Protein AF-0000000075455047 (afdb_homodimer)

Sequence (312 aa):
MGPGPVILTLDSWVEQHLQEVLTAKSQTAFDDAFDAFVALDASITVNGQHMSRAEYKKTLWNDEAHETSGTVTFKGTVAVPKNSKAIVQTGEVGVFFEASIHRNPLLFNNNITASMNLVVEQVKSKHDEPSEFDGRQATNINQVFTDVASNVSDSHMGPGPVILTLDSWVEQHLQEVLTAKSQTAFDDAFDAFVALDASITVNGQHMSRAEYKKTLWNDEAHETSGTVTFKGTVAVPKNSKAIVQTGEVGVFFEASIHRNPLLFNNNITASMNLVVEQVKSKHDEPSEFDGRQATNINQVFTDVASNVSDSH

Secondary structure (DSSP, 8-state):
------PPPHHHHHHHHHHHHHT-SSHHHHHHHHHHHEEEEEEEEETTEEE-HHHHHHHH--TT-SEEEEEEEEEEEEEEES-TT-SS--EEEEEEEEEEEEEES-SEEEEEEEEEEEEEEE---SS---TT---EEEEEEEEEEEEEEEE-----/------PPPHHHHHHHHHHHHHT-SSHHHHHHHHHHHEEEEEEEEETTEEE-HHHHHHHH--TT-SEEEEEEEEEEEEEEES-TT-SS--EEEEEEEEEEEEEET-SEEEEEEEEEEEEEEE---SS---TT---EEEEEEEEEEEEEEEE-----

Radius of gyration: 21.41 Å; Cα contacts (8 Å, |Δi|>4): 687; chains: 2; bounding box: 67×62×55 Å

Organism: Phanerochaete carnosa (strain HHB-10118-sp) (NCBI:txid650164)

Structure (mmCIF, N/CA/C/O backbone):
data_AF-0000000075455047-model_v1
#
loop_
_entity.id
_entity.type
_entity.pdbx_description
1 polymer 'Uncharacterized protein'
#
loop_
_atom_site.group_PDB
_atom_site.id
_atom_site.type_symbol
_atom_site.label_atom_id
_atom_site.label_alt_id
_atom_site.label_comp_id
_atom_site.label_asym_id
_atom_site.label_en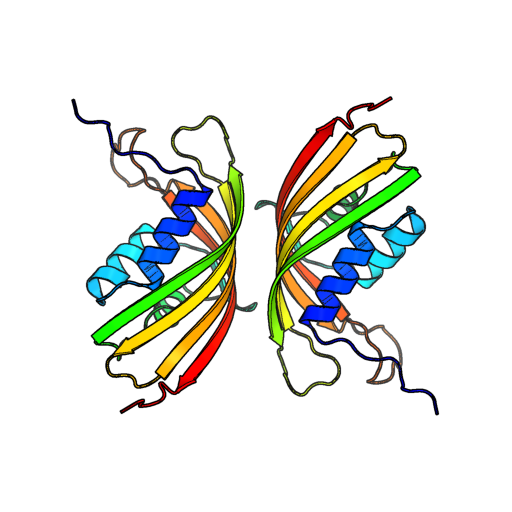tity_id
_atom_site.label_seq_id
_atom_site.pdbx_PDB_ins_code
_atom_site.Cartn_x
_atom_site.Cartn_y
_atom_site.Cartn_z
_atom_site.occupancy
_atom_site.B_iso_or_equiv
_atom_site.auth_seq_id
_atom_site.auth_comp_id
_atom_site.auth_asym_id
_atom_site.auth_atom_id
_atom_site.pdbx_PDB_model_num
ATOM 1 N N . MET A 1 1 ? 32.656 -11.234 -23.484 1 34.38 1 MET A N 1
ATOM 2 C CA . MET A 1 1 ? 32.062 -11.367 -22.156 1 34.38 1 MET A CA 1
ATOM 3 C C . MET A 1 1 ? 30.656 -10.789 -22.125 1 34.38 1 MET A C 1
ATOM 5 O O . MET A 1 1 ? 30.453 -9.641 -22.531 1 34.38 1 MET A O 1
ATOM 9 N N . GLY A 1 2 ? 29.562 -11.484 -22.203 1 41.31 2 GLY A N 1
ATOM 10 C CA . GLY A 1 2 ? 28.203 -11 -22.344 1 41.31 2 GLY A CA 1
ATOM 11 C C . GLY A 1 2 ? 27.75 -10.125 -21.203 1 41.31 2 GLY A C 1
ATOM 12 O O . GLY A 1 2 ? 28.375 -10.109 -20.141 1 41.31 2 GLY A O 1
ATOM 13 N N . PRO A 1 3 ? 27.078 -9.062 -21.484 1 45.94 3 PRO A N 1
ATOM 14 C CA . PRO A 1 3 ? 26.688 -8.172 -20.391 1 45.94 3 PRO A CA 1
ATOM 15 C C . PRO A 1 3 ? 26.188 -8.93 -19.156 1 45.94 3 PRO A C 1
ATOM 17 O O . PRO A 1 3 ? 25.609 -10.016 -19.297 1 45.94 3 PRO A O 1
ATOM 20 N N . GLY A 1 4 ? 26.953 -9.164 -18.172 1 50.41 4 GLY A N 1
ATOM 21 C CA . GLY A 1 4 ? 26.516 -9.805 -16.938 1 50.41 4 GLY A CA 1
ATOM 22 C C . GLY A 1 4 ? 25.031 -9.586 -16.641 1 50.41 4 GLY A C 1
ATOM 23 O O . GLY A 1 4 ? 24.375 -8.789 -17.328 1 50.41 4 GLY A O 1
ATOM 24 N N . PRO A 1 5 ? 24.484 -10.594 -15.93 1 60.03 5 PRO A N 1
ATOM 25 C CA . PRO A 1 5 ? 23.047 -10.484 -15.664 1 60.03 5 PRO A CA 1
ATOM 26 C C . PRO A 1 5 ? 22.625 -9.094 -15.203 1 60.03 5 PRO A C 1
ATOM 28 O O . PRO A 1 5 ? 23.391 -8.422 -14.5 1 60.03 5 PRO A O 1
ATOM 31 N N . VAL A 1 6 ? 21.766 -8.453 -15.898 1 76.81 6 VAL A N 1
ATOM 32 C CA . VAL A 1 6 ? 21.25 -7.137 -15.547 1 76.81 6 VAL A CA 1
ATOM 33 C C . VAL A 1 6 ? 20.531 -7.203 -14.203 1 76.81 6 VAL A C 1
ATOM 35 O O . VAL A 1 6 ? 19.609 -8 -14.023 1 76.81 6 VAL A O 1
ATOM 38 N N . ILE A 1 7 ? 21.141 -6.664 -13.195 1 88 7 ILE A N 1
ATOM 39 C CA . ILE A 1 7 ? 20.5 -6.574 -11.891 1 88 7 ILE A CA 1
ATOM 40 C C . ILE A 1 7 ? 19.438 -5.477 -11.906 1 88 7 ILE A C 1
ATOM 42 O O . ILE A 1 7 ? 19.75 -4.32 -12.195 1 88 7 ILE A O 1
ATOM 46 N N . LEU A 1 8 ? 18.25 -5.883 -11.672 1 93.5 8 LEU A N 1
ATOM 47 C CA . LEU A 1 8 ? 17.125 -4.957 -11.703 1 93.5 8 LEU A CA 1
ATOM 48 C C . LEU A 1 8 ? 17.172 -4.004 -10.516 1 93.5 8 LEU A C 1
ATOM 50 O O . LEU A 1 8 ? 17.656 -4.367 -9.438 1 93.5 8 LEU A O 1
ATOM 54 N N . THR A 1 9 ? 16.641 -2.771 -10.688 1 95.88 9 THR A N 1
ATOM 55 C CA . THR A 1 9 ? 16.391 -1.886 -9.555 1 95.88 9 THR A CA 1
ATOM 56 C C . THR A 1 9 ? 15.344 -2.486 -8.625 1 95.88 9 THR A C 1
ATOM 58 O O . THR A 1 9 ? 14.641 -3.424 -9 1 95.88 9 THR A O 1
ATOM 61 N N . LEU A 1 10 ? 15.305 -2.012 -7.473 1 97.69 10 LEU A N 1
ATOM 62 C CA . LEU A 1 10 ? 14.43 -2.568 -6.445 1 97.69 10 LEU A CA 1
ATOM 63 C C . LEU A 1 10 ? 12.977 -2.555 -6.902 1 97.69 10 LEU A C 1
ATOM 65 O O . LEU A 1 10 ? 12.266 -3.555 -6.762 1 97.69 10 LEU A O 1
ATOM 69 N N . ASP A 1 11 ? 12.477 -1.428 -7.414 1 98.06 11 ASP A N 1
ATOM 70 C CA . ASP A 1 11 ? 11.102 -1.323 -7.883 1 98.06 11 ASP A CA 1
ATOM 71 C C . ASP A 1 11 ? 10.836 -2.287 -9.039 1 98.06 11 ASP A C 1
ATOM 73 O O . ASP A 1 11 ? 9.844 -3.012 -9.039 1 98.06 11 ASP A O 1
ATOM 77 N N . SER A 1 12 ? 11.758 -2.363 -10.008 1 97.44 12 SER A N 1
ATOM 78 C CA . SER A 1 12 ? 11.602 -3.244 -11.164 1 97.44 12 SER A CA 1
ATOM 79 C C . SER A 1 12 ? 11.641 -4.711 -10.75 1 97.44 12 SER A C 1
ATOM 81 O O . SER A 1 12 ? 10.961 -5.547 -11.352 1 97.44 12 SER A O 1
ATOM 83 N N . TRP A 1 13 ? 12.484 -5.004 -9.781 1 97.56 13 TRP A N 1
ATOM 84 C CA . TRP A 1 13 ? 12.57 -6.367 -9.273 1 97.56 13 TRP A CA 1
ATOM 85 C C . TRP A 1 13 ? 11.227 -6.832 -8.727 1 97.56 13 TRP A C 1
ATOM 87 O O . TRP A 1 13 ? 10.766 -7.934 -9.039 1 97.56 13 TRP A O 1
ATOM 97 N N . VAL A 1 14 ? 10.594 -6.043 -7.922 1 98.56 14 VAL A N 1
ATOM 98 C CA . VAL A 1 14 ? 9.305 -6.395 -7.332 1 98.56 14 VAL A CA 1
ATOM 99 C C . VAL A 1 14 ? 8.258 -6.566 -8.43 1 98.56 14 VAL A C 1
ATOM 101 O O . VAL A 1 14 ? 7.508 -7.547 -8.438 1 98.56 14 VAL A O 1
ATOM 104 N N . GLU A 1 15 ? 8.195 -5.617 -9.383 1 98.62 15 GLU A N 1
ATOM 105 C CA . GLU A 1 15 ? 7.207 -5.695 -10.453 1 98.62 15 GLU A CA 1
ATOM 106 C C . GLU A 1 15 ? 7.379 -6.969 -11.273 1 98.62 15 GLU A C 1
ATOM 108 O O . GLU A 1 15 ? 6.398 -7.656 -11.578 1 98.62 15 GLU A O 1
ATOM 113 N N . GLN A 1 16 ? 8.617 -7.266 -11.578 1 97.56 16 GLN A N 1
ATOM 114 C CA . GLN A 1 16 ? 8.883 -8.445 -12.391 1 97.56 16 GLN A CA 1
ATOM 115 C C . GLN A 1 16 ? 8.477 -9.719 -11.664 1 97.56 16 GLN A C 1
ATOM 117 O O . GLN A 1 16 ? 7.812 -10.586 -12.234 1 97.56 16 GLN A O 1
ATOM 122 N N . HIS A 1 17 ? 8.875 -9.828 -10.445 1 97.69 17 HIS A N 1
ATOM 123 C CA . HIS A 1 17 ? 8.57 -11.047 -9.703 1 97.69 17 HIS A CA 1
ATOM 124 C C . HIS A 1 17 ? 7.074 -11.18 -9.453 1 97.69 17 HIS A C 1
ATOM 126 O O . HIS A 1 17 ? 6.523 -12.281 -9.531 1 97.69 17 HIS A O 1
ATOM 132 N N . LEU A 1 18 ? 6.387 -10.102 -9.117 1 97.75 18 LEU A N 1
ATOM 133 C CA . LEU A 1 18 ? 4.938 -10.141 -8.969 1 97.75 18 LEU A CA 1
ATOM 134 C C . LEU A 1 18 ? 4.27 -10.602 -10.266 1 97.75 18 LEU A C 1
ATOM 136 O O . LEU A 1 18 ? 3.363 -11.438 -10.234 1 97.75 18 LEU A O 1
ATOM 140 N N . GLN A 1 19 ? 4.734 -10.023 -11.367 1 97.19 19 GLN A N 1
ATOM 141 C CA . GLN A 1 19 ? 4.199 -10.422 -12.664 1 97.19 19 GLN A CA 1
ATOM 142 C C . GLN A 1 19 ? 4.395 -11.914 -12.906 1 97.19 19 GLN A C 1
ATOM 144 O O . GLN A 1 19 ? 3.475 -12.602 -13.352 1 97.19 19 GLN A O 1
ATOM 149 N N . GLU A 1 20 ? 5.594 -12.406 -12.625 1 96.69 20 GLU A N 1
ATOM 150 C CA . GLU A 1 20 ? 5.898 -13.82 -12.828 1 96.69 20 GLU A CA 1
ATOM 151 C C . GLU A 1 20 ? 5.008 -14.703 -11.961 1 96.69 20 GLU A C 1
ATOM 153 O O . GLU A 1 20 ? 4.508 -15.734 -12.43 1 96.69 20 GLU A O 1
ATOM 158 N N . VAL A 1 21 ? 4.773 -14.297 -10.727 1 96.69 21 VAL A N 1
ATOM 159 C CA . VAL A 1 21 ? 3.947 -15.07 -9.812 1 96.69 21 VAL A CA 1
ATOM 160 C C . VAL A 1 21 ? 2.5 -15.07 -10.297 1 96.69 21 VAL A C 1
ATOM 162 O O . VAL A 1 21 ? 1.873 -16.125 -10.398 1 96.69 21 VAL A O 1
ATOM 165 N N . LEU A 1 22 ? 1.938 -13.961 -10.672 1 94.81 22 LEU A N 1
ATOM 166 C CA . LEU A 1 22 ? 0.514 -13.797 -10.945 1 94.81 22 LEU A CA 1
ATOM 167 C C . LEU A 1 22 ? 0.155 -14.367 -12.312 1 94.81 22 LEU A C 1
ATOM 169 O O . LEU A 1 22 ? -0.981 -14.789 -12.531 1 94.81 22 LEU A O 1
ATOM 173 N N . THR A 1 23 ? 1.13 -14.414 -13.211 1 93.44 23 THR A N 1
ATOM 174 C CA . THR A 1 23 ? 0.791 -14.828 -14.57 1 93.44 23 THR A CA 1
ATOM 175 C C . THR A 1 23 ? 1.44 -16.172 -14.906 1 93.44 23 THR A C 1
ATOM 177 O O . THR A 1 23 ? 1.527 -16.547 -16.078 1 93.44 23 THR A O 1
ATOM 180 N N . ALA A 1 24 ? 1.984 -16.812 -13.891 1 94.06 24 ALA A N 1
ATOM 181 C CA . ALA A 1 24 ? 2.58 -18.125 -14.117 1 94.06 24 ALA A CA 1
ATOM 182 C C . ALA A 1 24 ? 1.604 -19.047 -14.836 1 94.06 24 ALA A C 1
ATOM 184 O O . ALA A 1 24 ? 0.434 -19.141 -14.461 1 94.06 24 ALA A O 1
ATOM 185 N N . LYS A 1 25 ? 2.088 -19.797 -15.766 1 91.94 25 LYS A N 1
ATOM 186 C CA . LYS A 1 25 ? 1.208 -20.547 -16.656 1 91.94 25 LYS A CA 1
ATOM 187 C C . LYS A 1 25 ? 0.988 -21.969 -16.141 1 91.94 25 LYS A C 1
ATOM 189 O O . LYS A 1 25 ? 0.078 -22.672 -16.594 1 91.94 25 LYS A O 1
ATOM 194 N N . SER A 1 26 ? 1.863 -22.484 -15.305 1 91.56 26 SER A N 1
ATOM 195 C CA . SER A 1 26 ? 1.76 -23.797 -14.703 1 91.56 26 SER A CA 1
ATOM 196 C C . SER A 1 26 ? 2.043 -23.75 -13.211 1 91.56 26 SER A C 1
ATOM 198 O O . SER A 1 26 ? 2.59 -22.766 -12.703 1 91.56 26 SER A O 1
ATOM 200 N N . GLN A 1 27 ? 1.72 -24.781 -12.531 1 90 27 GLN A N 1
ATOM 201 C CA . GLN A 1 27 ? 1.976 -24.844 -11.102 1 90 27 GLN A CA 1
ATOM 202 C C . GLN A 1 27 ? 3.473 -24.797 -10.805 1 90 27 GLN A C 1
ATOM 204 O O . GLN A 1 27 ? 3.902 -24.141 -9.852 1 90 27 GLN A O 1
ATOM 209 N N . THR A 1 28 ? 4.23 -25.609 -11.578 1 94.31 28 THR A N 1
ATOM 210 C CA . THR A 1 28 ? 5.676 -25.625 -11.383 1 94.31 28 THR A CA 1
ATOM 211 C C . THR A 1 28 ? 6.266 -24.234 -11.547 1 94.31 28 THR A C 1
ATOM 213 O O . THR A 1 28 ? 7.078 -23.797 -10.727 1 94.31 28 THR A O 1
ATOM 216 N N . ALA A 1 29 ? 5.805 -23.547 -12.602 1 95.5 29 ALA A N 1
ATOM 217 C CA . ALA A 1 29 ? 6.273 -22.172 -12.836 1 95.5 29 ALA A CA 1
ATOM 218 C C . ALA A 1 29 ? 5.875 -21.266 -11.68 1 95.5 29 ALA A C 1
ATOM 220 O O . ALA A 1 29 ? 6.66 -20.406 -11.266 1 95.5 29 ALA A O 1
ATOM 221 N N . PHE A 1 30 ? 4.695 -21.422 -11.188 1 95.5 30 PHE A N 1
ATOM 222 C CA . PHE A 1 30 ? 4.211 -20.656 -10.047 1 95.5 30 PHE A CA 1
ATOM 223 C C . PHE A 1 30 ? 5.07 -20.906 -8.82 1 95.5 30 PHE A C 1
ATOM 225 O O . PHE A 1 30 ? 5.512 -19.953 -8.156 1 95.5 30 PHE A O 1
ATOM 232 N N . ASP A 1 31 ? 5.312 -22.156 -8.547 1 96 31 ASP A N 1
ATOM 233 C CA . ASP A 1 31 ? 6.086 -22.516 -7.359 1 96 31 ASP A CA 1
ATOM 234 C C . ASP A 1 31 ? 7.492 -21.922 -7.418 1 96 31 ASP A C 1
ATOM 236 O O . ASP A 1 31 ? 7.984 -21.391 -6.422 1 96 31 ASP A O 1
ATOM 240 N N . ASP A 1 32 ? 8.102 -22.016 -8.531 1 96.62 32 ASP A N 1
ATOM 241 C CA . ASP A 1 32 ? 9.445 -21.469 -8.711 1 96.62 32 ASP A CA 1
ATOM 242 C C . ASP A 1 32 ? 9.445 -19.953 -8.516 1 96.62 32 ASP A C 1
ATOM 244 O O . ASP A 1 32 ? 10.305 -19.406 -7.816 1 96.62 32 ASP A O 1
ATOM 248 N N . ALA A 1 33 ? 8.477 -19.297 -9.172 1 97 33 ALA A N 1
ATOM 249 C CA . ALA A 1 33 ? 8.383 -17.844 -9.07 1 97 33 ALA A CA 1
ATOM 250 C C . ALA A 1 33 ? 8.094 -17.406 -7.633 1 97 33 ALA A C 1
ATOM 252 O O . ALA A 1 33 ? 8.688 -16.453 -7.137 1 97 33 ALA A O 1
ATOM 253 N N . PHE A 1 34 ? 7.191 -18.141 -6.977 1 97.69 34 PHE A N 1
ATOM 254 C CA . PHE A 1 34 ? 6.816 -17.844 -5.602 1 97.69 34 PHE A CA 1
ATOM 255 C C . PHE A 1 34 ? 8.008 -18 -4.664 1 97.69 34 PHE A C 1
ATOM 257 O O . PHE A 1 34 ? 8.273 -17.125 -3.83 1 97.69 34 PHE A O 1
ATOM 264 N N . ASP A 1 35 ? 8.797 -19.031 -4.871 1 97.12 35 ASP A N 1
ATOM 265 C CA . ASP A 1 35 ? 9.938 -19.312 -4.012 1 9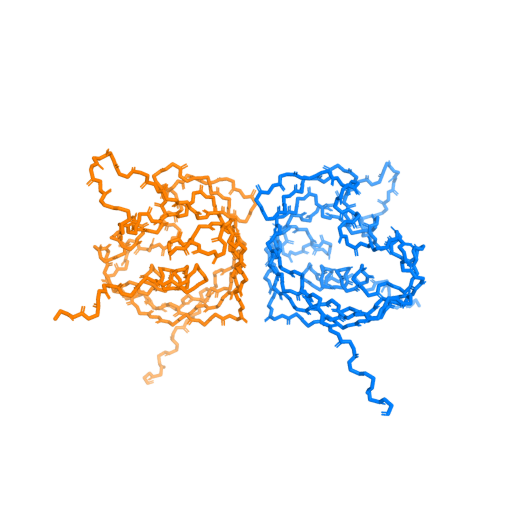7.12 35 ASP A CA 1
ATOM 266 C C . ASP A 1 35 ? 11.062 -18.297 -4.234 1 97.12 35 ASP A C 1
ATOM 268 O O . ASP A 1 35 ? 11.812 -17.984 -3.312 1 97.12 35 ASP A O 1
ATOM 272 N N . ALA A 1 36 ? 11.133 -17.781 -5.379 1 96.12 36 ALA A N 1
ATOM 273 C CA . ALA A 1 36 ? 12.133 -16.766 -5.695 1 96.12 36 ALA A CA 1
ATOM 274 C C . ALA A 1 36 ? 11.734 -15.414 -5.137 1 96.12 36 ALA A C 1
ATOM 276 O O . ALA A 1 36 ? 12.586 -14.547 -4.926 1 96.12 36 ALA A O 1
ATOM 277 N N . PHE A 1 37 ? 10.453 -15.203 -4.883 1 97.69 37 PHE A N 1
ATOM 278 C CA . PHE A 1 37 ? 9.938 -13.891 -4.52 1 97.69 37 PHE A CA 1
ATOM 279 C C . PHE A 1 37 ? 9.742 -13.781 -3.014 1 97.69 37 PHE A C 1
ATOM 281 O O . PHE A 1 37 ? 10.164 -12.797 -2.398 1 97.69 37 PHE A O 1
ATOM 288 N N . VAL A 1 38 ? 9.141 -14.797 -2.416 1 98.44 38 VAL A N 1
ATOM 289 C CA . VAL A 1 38 ? 8.711 -14.734 -1.021 1 98.44 38 VAL A CA 1
ATOM 290 C C . VAL A 1 38 ? 9.625 -15.609 -0.161 1 98.44 38 VAL A C 1
ATOM 292 O O . VAL A 1 38 ? 9.742 -16.812 -0.389 1 98.44 38 VAL A O 1
ATOM 295 N N . ALA A 1 39 ? 10.195 -15.008 0.84 1 97.69 39 ALA A N 1
ATOM 296 C CA . ALA A 1 39 ? 11.117 -15.703 1.73 1 97.69 39 ALA A CA 1
ATOM 297 C C . ALA A 1 39 ? 10.406 -16.797 2.512 1 97.69 39 ALA A C 1
ATOM 299 O O . ALA A 1 39 ? 9.211 -16.703 2.783 1 97.69 39 ALA A O 1
ATOM 300 N N . LEU A 1 40 ? 11.141 -17.812 3.004 1 95.69 40 LEU A N 1
ATOM 301 C CA . LEU A 1 40 ? 10.602 -18.969 3.715 1 95.69 40 LEU A CA 1
ATOM 302 C C . LEU A 1 40 ? 9.992 -18.547 5.051 1 95.69 40 LEU A C 1
ATOM 304 O O . LEU A 1 40 ? 8.977 -19.109 5.48 1 95.69 40 LEU A O 1
ATOM 308 N N . ASP A 1 41 ? 10.555 -17.531 5.668 1 95.12 41 ASP A N 1
ATOM 309 C CA . ASP A 1 41 ? 10.094 -17.094 6.984 1 95.12 41 ASP A CA 1
ATOM 310 C C . ASP A 1 41 ? 9.406 -15.727 6.902 1 95.12 41 ASP A C 1
ATOM 312 O O . ASP A 1 41 ? 9.438 -14.953 7.859 1 95.12 41 ASP A O 1
ATOM 316 N N . ALA A 1 42 ? 8.844 -15.445 5.742 1 97.81 42 ALA A N 1
ATOM 317 C CA . ALA A 1 42 ? 8.211 -14.148 5.527 1 97.81 42 ALA A CA 1
ATOM 318 C C . ALA A 1 42 ? 7.051 -13.938 6.496 1 97.81 42 ALA A C 1
ATOM 320 O O . ALA A 1 42 ? 6.285 -14.867 6.766 1 97.81 42 ALA A O 1
ATOM 321 N N . SER A 1 43 ? 6.945 -12.734 7.082 1 98.19 43 SER A N 1
ATOM 322 C CA . SER A 1 43 ? 5.75 -12.281 7.785 1 98.19 43 SER A CA 1
ATOM 323 C C . SER A 1 43 ? 4.73 -11.695 6.82 1 98.19 43 SER A C 1
ATOM 325 O O . SER A 1 43 ? 5.031 -10.742 6.094 1 98.19 43 SER A O 1
ATOM 327 N N . ILE A 1 44 ? 3.492 -12.25 6.809 1 98.44 44 ILE A N 1
ATOM 328 C CA . ILE A 1 44 ? 2.533 -11.883 5.773 1 98.44 44 ILE A CA 1
ATOM 329 C C . ILE A 1 44 ? 1.211 -11.469 6.414 1 98.44 44 ILE A C 1
ATOM 331 O O . ILE A 1 44 ? 0.682 -12.18 7.273 1 98.44 44 ILE A O 1
ATOM 335 N N . THR A 1 45 ? 0.755 -10.297 6.086 1 98.5 45 THR A N 1
ATOM 336 C CA . THR A 1 45 ? -0.571 -9.812 6.453 1 98.5 45 THR A CA 1
ATOM 337 C C . THR A 1 45 ? -1.404 -9.523 5.207 1 98.5 45 THR A C 1
ATOM 339 O O . THR A 1 45 ? -0.973 -8.789 4.32 1 98.5 45 THR A O 1
ATOM 342 N N . VAL A 1 46 ? -2.568 -10.141 5.148 1 98.31 46 VAL A N 1
ATOM 343 C CA . VAL A 1 46 ? -3.482 -9.93 4.027 1 98.31 46 VAL A CA 1
ATOM 344 C C . VAL A 1 46 ? -4.844 -9.477 4.551 1 98.31 46 VAL A C 1
ATOM 346 O O . VAL A 1 46 ? -5.457 -10.156 5.379 1 98.31 46 VAL A O 1
ATOM 349 N N . ASN A 1 47 ? -5.238 -8.312 4.043 1 98 47 ASN A N 1
ATOM 350 C CA . ASN A 1 47 ? -6.512 -7.754 4.477 1 98 47 ASN A CA 1
ATOM 351 C C . ASN A 1 47 ? -6.645 -7.773 5.996 1 98 47 ASN A C 1
ATOM 353 O O . ASN A 1 47 ? -7.668 -8.203 6.531 1 98 47 ASN A O 1
ATOM 357 N N . GLY A 1 48 ? -5.543 -7.402 6.609 1 96.38 48 GLY A N 1
ATOM 358 C CA . GLY A 1 48 ? -5.535 -7.176 8.047 1 96.38 48 GLY A CA 1
ATOM 359 C C . GLY A 1 48 ? -5.301 -8.438 8.852 1 96.38 48 GLY A C 1
ATOM 360 O O . GLY A 1 48 ? -5.215 -8.398 10.078 1 96.38 48 GLY A O 1
ATOM 361 N N . GLN A 1 49 ? -5.152 -9.523 8.172 1 96.44 49 GLN A N 1
ATOM 362 C CA . GLN A 1 49 ? -4.992 -10.797 8.875 1 96.44 49 GLN A CA 1
ATOM 363 C C . GLN A 1 49 ? -3.627 -11.414 8.586 1 96.44 49 GLN A C 1
ATOM 365 O O . GLN A 1 49 ? -3.18 -11.438 7.438 1 96.44 49 GLN A O 1
ATOM 370 N N . HIS A 1 50 ? -3.064 -11.867 9.703 1 97.44 50 HIS A N 1
ATOM 371 C CA . HIS A 1 50 ? -1.818 -12.602 9.516 1 97.44 50 HIS A CA 1
ATOM 372 C C . HIS A 1 50 ? -2.066 -13.945 8.844 1 97.44 50 HIS A C 1
ATOM 374 O O . HIS A 1 50 ? -3.051 -14.625 9.156 1 97.44 50 HIS A O 1
ATOM 380 N N . MET A 1 51 ? -1.177 -14.266 7.965 1 96.88 51 MET A N 1
ATOM 381 C CA . MET A 1 51 ? -1.254 -15.523 7.227 1 96.88 51 MET A CA 1
ATOM 382 C C . MET A 1 51 ? 0.115 -16.188 7.141 1 96.88 51 MET A C 1
ATOM 384 O O . MET A 1 51 ? 1.137 -15.508 7.043 1 96.88 51 MET A O 1
ATOM 388 N N . SER A 1 52 ? 0.085 -17.5 7.152 1 97.69 52 SER A N 1
ATOM 389 C CA . SER A 1 52 ? 1.333 -18.203 6.906 1 97.69 52 SER A CA 1
ATOM 390 C C . SER A 1 52 ? 1.735 -18.141 5.438 1 97.69 52 SER A C 1
ATOM 392 O O . SER A 1 52 ? 0.907 -17.828 4.578 1 97.69 52 SER A O 1
ATOM 394 N N . ARG A 1 53 ? 2.998 -18.422 5.215 1 98 53 ARG A N 1
ATOM 395 C CA . ARG A 1 53 ? 3.494 -18.453 3.842 1 98 53 ARG A CA 1
ATOM 396 C C . ARG A 1 53 ? 2.715 -19.469 3.006 1 98 53 ARG A C 1
ATOM 398 O O . ARG A 1 53 ? 2.389 -19.203 1.847 1 98 53 ARG A O 1
ATOM 405 N N . ALA A 1 54 ? 2.404 -20.641 3.584 1 96.5 54 ALA A N 1
ATOM 406 C CA . ALA A 1 54 ? 1.667 -21.688 2.883 1 96.5 54 ALA A CA 1
ATOM 407 C C . ALA A 1 54 ? 0.25 -21.234 2.549 1 96.5 54 ALA A C 1
ATOM 409 O O . ALA A 1 54 ? -0.236 -21.453 1.438 1 96.5 54 ALA A O 1
ATOM 410 N N . GLU A 1 55 ? -0.413 -20.656 3.459 1 96.31 55 GLU A N 1
ATOM 411 C CA . GLU A 1 55 ? -1.753 -20.125 3.221 1 96.31 55 GLU A CA 1
ATOM 412 C C . GLU A 1 55 ? -1.736 -19.047 2.141 1 96.31 55 GLU A C 1
ATOM 414 O O . GLU A 1 55 ? -2.615 -19.016 1.278 1 96.31 55 GLU A O 1
ATOM 419 N N . TYR A 1 56 ? -0.739 -18.156 2.217 1 97.56 56 TYR A N 1
ATOM 420 C CA . TYR A 1 56 ? -0.615 -17.094 1.232 1 97.56 56 TYR A CA 1
ATOM 421 C C . TYR A 1 56 ? -0.411 -17.656 -0.167 1 97.56 56 TYR A C 1
ATOM 423 O O . TYR A 1 56 ? -1.043 -17.203 -1.125 1 97.56 56 TYR A O 1
ATOM 431 N N . LYS A 1 57 ? 0.428 -18.594 -0.251 1 96 57 LYS A N 1
ATOM 432 C CA . LYS A 1 57 ? 0.665 -19.266 -1.527 1 96 57 LYS A CA 1
ATOM 433 C C . LYS A 1 57 ? -0.638 -19.797 -2.119 1 96 57 LYS A C 1
ATOM 435 O O . LYS A 1 57 ? -0.887 -19.656 -3.316 1 96 57 LYS A O 1
ATOM 440 N N . LYS A 1 58 ? -1.481 -20.297 -1.327 1 92.12 58 LYS A N 1
ATOM 441 C CA . LYS A 1 58 ? -2.75 -20.859 -1.772 1 92.12 58 LYS A CA 1
ATOM 442 C C . LYS A 1 58 ? -3.707 -19.766 -2.24 1 92.12 58 LYS A C 1
ATOM 444 O O . LYS A 1 58 ? -4.539 -20 -3.119 1 92.12 58 LYS A O 1
ATOM 449 N N . THR A 1 59 ? -3.545 -18.641 -1.65 1 90.94 59 THR A N 1
ATOM 450 C CA . THR A 1 59 ? -4.398 -17.516 -2.049 1 90.94 59 THR A CA 1
ATOM 451 C C . THR A 1 59 ? -4.043 -17.047 -3.455 1 90.94 59 THR A C 1
ATOM 453 O O . THR A 1 59 ? -4.895 -16.516 -4.168 1 90.94 59 THR A O 1
ATOM 456 N N . LEU A 1 60 ? -2.797 -17.266 -3.875 1 92.25 60 LEU A N 1
ATOM 457 C CA . LEU A 1 60 ? -2.309 -16.719 -5.137 1 92.25 60 LEU A CA 1
ATOM 458 C C . LEU A 1 60 ? -2.5 -17.719 -6.27 1 92.25 60 LEU A C 1
ATOM 460 O O . LEU A 1 60 ? -2.508 -17.344 -7.445 1 92.25 60 LEU A O 1
ATOM 464 N N . TRP A 1 61 ? -2.654 -18.953 -5.938 1 88.75 61 TRP A N 1
ATOM 465 C CA . TRP A 1 61 ? -2.791 -20 -6.941 1 88.75 61 TRP A CA 1
ATOM 466 C C . TRP A 1 61 ? -3.986 -20.891 -6.629 1 88.75 61 TRP A C 1
ATOM 468 O O . TRP A 1 61 ? -4.219 -21.25 -5.469 1 88.75 61 TRP A O 1
ATOM 478 N N . ASN A 1 62 ? -4.68 -21.188 -7.711 1 82.81 62 ASN A N 1
ATOM 479 C CA . ASN A 1 62 ? -5.773 -22.156 -7.617 1 82.81 62 ASN A CA 1
ATOM 480 C C . ASN A 1 62 ? -5.359 -23.516 -8.148 1 82.81 62 ASN A C 1
ATOM 482 O O . ASN A 1 62 ? -5.109 -23.672 -9.344 1 82.81 62 ASN A O 1
ATOM 486 N N . ASP A 1 63 ? -5.434 -24.5 -7.324 1 80.56 63 ASP A N 1
ATOM 487 C CA . ASP A 1 63 ? -4.957 -25.828 -7.645 1 80.56 63 ASP A CA 1
ATOM 488 C C . ASP A 1 63 ? -5.812 -26.469 -8.734 1 80.56 63 ASP A C 1
ATOM 490 O O . ASP A 1 63 ? -5.371 -27.406 -9.406 1 80.56 63 ASP A O 1
ATOM 494 N N . GLU A 1 64 ? -6.949 -25.969 -8.82 1 79.25 64 GLU A N 1
ATOM 495 C CA . GLU A 1 64 ? -7.844 -26.531 -9.82 1 79.25 64 GLU A CA 1
ATOM 496 C C . GLU A 1 64 ? -7.496 -26.031 -11.227 1 79.25 64 GLU A C 1
ATOM 498 O O . GLU A 1 64 ? -8.008 -26.547 -12.219 1 79.25 64 GLU A O 1
ATOM 503 N N . ALA A 1 65 ? -6.598 -25.078 -11.211 1 82.06 65 ALA A N 1
ATOM 504 C CA . ALA A 1 65 ? -6.234 -24.531 -12.516 1 82.06 65 ALA A CA 1
ATOM 505 C C . ALA A 1 65 ? -5.125 -25.344 -13.164 1 82.06 65 ALA A C 1
ATOM 507 O O . ALA A 1 65 ? -4.148 -25.719 -12.508 1 82.06 65 ALA A O 1
ATOM 508 N N . HIS A 1 66 ? -5.289 -25.578 -14.422 1 80.25 66 HIS A N 1
ATOM 509 C CA . HIS A 1 66 ? -4.258 -26.25 -15.203 1 80.25 66 HIS A CA 1
ATOM 510 C C . HIS A 1 66 ? -3.35 -25.25 -15.906 1 80.25 66 HIS A C 1
ATOM 512 O O . HIS A 1 66 ? -2.178 -25.531 -16.156 1 80.25 66 HIS A O 1
ATOM 518 N N . GLU A 1 67 ? -4.008 -24.219 -16.266 1 81.75 67 GLU A N 1
ATOM 519 C CA . GLU A 1 67 ? -3.303 -23.141 -16.953 1 81.75 67 GLU A CA 1
ATOM 520 C C . GLU A 1 67 ? -3.82 -21.766 -16.531 1 81.75 67 GLU A C 1
ATOM 522 O O . GLU A 1 67 ? -5.02 -21.594 -16.312 1 81.75 67 GLU A O 1
ATOM 527 N N . THR A 1 68 ? -2.873 -20.891 -16.484 1 86.12 68 THR A N 1
ATOM 528 C CA . THR A 1 68 ? -3.229 -19.531 -16.125 1 86.12 68 THR A CA 1
ATOM 529 C C . THR A 1 68 ? -2.709 -18.547 -17.156 1 86.12 68 THR A C 1
ATOM 531 O O . THR A 1 68 ? -1.649 -18.75 -17.75 1 86.12 68 THR A O 1
ATOM 534 N N . SER A 1 69 ? -3.518 -17.656 -17.484 1 86.62 69 SER A N 1
ATOM 535 C CA . SER A 1 69 ? -3.137 -16.5 -18.281 1 86.62 69 SER A CA 1
ATOM 536 C C . SER A 1 69 ? -3.668 -15.211 -17.672 1 86.62 69 SER A C 1
ATOM 538 O O . SER A 1 69 ? -4.645 -15.227 -16.922 1 86.62 69 SER A O 1
ATOM 540 N N . GLY A 1 70 ? -2.92 -14.18 -17.938 1 91.88 70 GLY A N 1
ATOM 541 C CA . GLY A 1 70 ? -3.41 -12.938 -17.359 1 91.88 70 GLY A CA 1
ATOM 542 C C . GLY A 1 70 ? -2.492 -11.758 -17.625 1 91.88 70 GLY A C 1
ATOM 543 O O . GLY A 1 70 ? -1.461 -11.898 -18.281 1 91.88 70 GLY A O 1
ATOM 544 N N . THR A 1 71 ? -2.992 -10.625 -17.266 1 95.12 71 THR A N 1
ATOM 545 C CA . THR A 1 71 ? -2.26 -9.367 -17.391 1 95.12 71 THR A CA 1
ATOM 546 C C . THR A 1 71 ? -2.197 -8.656 -16.031 1 95.12 71 THR A C 1
ATOM 548 O O . THR A 1 71 ? -3.121 -8.758 -15.227 1 95.12 71 THR A O 1
ATOM 551 N N . VAL A 1 72 ? -1.059 -8.062 -15.828 1 97.69 72 VAL A N 1
ATOM 552 C CA . VAL A 1 72 ? -0.873 -7.227 -14.648 1 97.69 72 VAL A CA 1
ATOM 553 C C . VAL A 1 72 ? -0.535 -5.801 -15.078 1 97.69 72 VAL A C 1
ATOM 555 O O . VAL A 1 72 ? 0.327 -5.59 -15.938 1 97.69 72 VAL A O 1
ATOM 558 N N . THR A 1 73 ? -1.257 -4.828 -14.586 1 98.5 73 THR A N 1
ATOM 559 C CA . THR A 1 73 ? -0.976 -3.412 -14.797 1 98.5 73 THR A CA 1
ATOM 560 C C . THR A 1 73 ? -0.556 -2.742 -13.492 1 98.5 73 THR A C 1
ATOM 562 O O . THR A 1 73 ? -1.344 -2.666 -12.547 1 98.5 73 THR A O 1
ATOM 565 N N . PHE A 1 74 ? 0.646 -2.281 -13.508 1 98.69 74 PHE A N 1
ATOM 566 C CA . PHE A 1 74 ? 1.135 -1.561 -12.336 1 98.69 74 PHE A CA 1
ATOM 567 C C . PHE A 1 74 ? 0.757 -0.086 -12.414 1 98.69 74 PHE A C 1
ATOM 569 O O . PHE A 1 74 ? 1.19 0.626 -13.32 1 98.69 74 PHE A O 1
ATOM 576 N N . LYS A 1 75 ? -0.044 0.39 -11.445 1 98.69 75 LYS A N 1
ATOM 577 C CA . LYS A 1 75 ? -0.542 1.762 -11.422 1 98.69 75 LYS A CA 1
ATOM 578 C C . LYS A 1 75 ? 0.469 2.701 -10.773 1 98.69 75 LYS A C 1
ATOM 580 O O . LYS A 1 75 ? 0.485 3.9 -11.055 1 98.69 75 LYS A O 1
ATOM 585 N N . GLY A 1 76 ? 1.241 2.156 -9.844 1 98.62 76 GLY A N 1
ATOM 586 C CA . GLY A 1 76 ? 2.311 2.895 -9.188 1 98.62 76 GLY A CA 1
ATOM 587 C C . GLY A 1 76 ? 3.207 2.016 -8.336 1 98.62 76 GLY A C 1
ATOM 588 O O . GLY A 1 76 ? 2.742 1.052 -7.723 1 98.62 76 GLY A O 1
ATOM 589 N N . THR A 1 77 ? 4.492 2.352 -8.375 1 98.88 77 THR A N 1
ATOM 590 C CA . THR A 1 77 ? 5.473 1.69 -7.527 1 98.88 77 THR A CA 1
ATOM 591 C C . THR A 1 77 ? 6.422 2.711 -6.902 1 98.88 77 THR A C 1
ATOM 593 O O . THR A 1 77 ? 6.871 3.641 -7.574 1 98.88 77 THR A O 1
ATOM 596 N N . VAL A 1 78 ? 6.594 2.578 -5.566 1 98.88 78 VAL A N 1
ATOM 597 C CA . VAL A 1 78 ? 7.559 3.418 -4.863 1 98.88 78 VAL A CA 1
ATOM 598 C C . VAL A 1 78 ? 8.555 2.543 -4.105 1 98.88 78 VAL A C 1
ATOM 600 O O . VAL A 1 78 ? 8.164 1.575 -3.447 1 98.88 78 VAL A O 1
ATOM 603 N N . ALA A 1 79 ? 9.836 2.818 -4.305 1 98.75 79 ALA A N 1
ATOM 604 C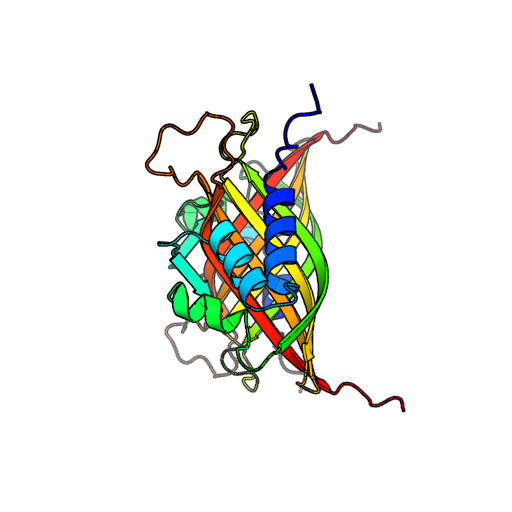 CA . ALA A 1 79 ? 10.891 2.057 -3.646 1 98.75 79 ALA A CA 1
ATOM 605 C C . ALA A 1 79 ? 11.75 2.957 -2.76 1 98.75 79 ALA A C 1
ATOM 607 O O . ALA A 1 79 ? 12.062 4.09 -3.135 1 98.75 79 ALA A O 1
ATOM 608 N N . VAL A 1 80 ? 12.039 2.471 -1.576 1 98.69 80 VAL A N 1
ATOM 609 C CA . VAL A 1 80 ? 12.938 3.127 -0.63 1 98.69 80 VAL A CA 1
ATOM 610 C C . VAL A 1 80 ? 14.117 2.207 -0.312 1 98.69 80 VAL A C 1
ATOM 612 O O . VAL A 1 80 ? 14.086 1.472 0.677 1 98.69 80 VAL A O 1
ATOM 615 N N . PRO A 1 81 ? 15.148 2.365 -1.146 1 98 81 PRO A N 1
ATOM 616 C CA . PRO A 1 81 ? 16.312 1.507 -0.897 1 98 81 PRO A CA 1
ATOM 617 C C . PRO A 1 81 ? 17.016 1.839 0.415 1 98 81 PRO A C 1
ATOM 619 O O . PRO A 1 81 ? 17.109 3.01 0.795 1 98 81 PRO A O 1
ATOM 622 N N . LYS A 1 82 ? 17.469 0.807 1.075 1 96.62 82 LYS A N 1
ATOM 623 C CA . LYS A 1 82 ? 18.297 1.004 2.26 1 96.62 82 LYS A CA 1
ATOM 624 C C . LYS A 1 82 ? 19.609 1.691 1.899 1 96.62 82 LYS A C 1
ATOM 626 O O . LYS A 1 82 ? 20.094 2.537 2.65 1 96.62 82 LYS A O 1
ATOM 631 N N . ASN A 1 83 ? 20.156 1.281 0.837 1 94.5 83 ASN A N 1
ATOM 632 C CA . ASN A 1 83 ? 21.359 1.865 0.25 1 94.5 83 ASN A CA 1
ATOM 633 C C . ASN A 1 83 ? 21.203 2.086 -1.251 1 94.5 83 ASN A C 1
ATOM 635 O O . ASN A 1 83 ? 21.281 1.136 -2.033 1 94.5 83 ASN A O 1
ATOM 639 N N . SER A 1 84 ? 21.047 3.309 -1.617 1 91.69 84 SER A N 1
ATOM 640 C CA . SER A 1 84 ? 20.75 3.65 -3.002 1 91.69 84 SER A CA 1
ATOM 641 C C . SER A 1 84 ? 21.938 3.373 -3.914 1 91.69 84 SER A C 1
ATOM 643 O O . SER A 1 84 ? 21.781 3.307 -5.137 1 91.69 84 SER A O 1
ATOM 645 N N . LYS A 1 85 ? 23.125 3.184 -3.43 1 91.5 85 LYS A N 1
ATOM 646 C CA . LYS A 1 85 ? 24.328 3.002 -4.23 1 91.5 85 LYS A CA 1
ATOM 647 C C . LYS A 1 85 ? 24.656 1.521 -4.402 1 91.5 85 LYS A C 1
ATOM 649 O O . LYS A 1 85 ? 25.547 1.164 -5.168 1 91.5 85 LYS A O 1
ATOM 654 N N . ALA A 1 86 ? 23.922 0.746 -3.676 1 90.25 86 ALA A N 1
ATOM 655 C CA . ALA A 1 86 ? 24.188 -0.689 -3.762 1 90.25 86 ALA A CA 1
ATOM 656 C C . ALA A 1 86 ? 23.781 -1.238 -5.129 1 90.25 86 ALA A C 1
ATOM 658 O O . ALA A 1 86 ? 22.781 -0.814 -5.699 1 90.25 86 ALA A O 1
ATOM 659 N N . ILE A 1 87 ? 24.547 -2.146 -5.602 1 86.88 87 ILE A N 1
ATOM 660 C CA . ILE A 1 87 ? 24.219 -2.805 -6.863 1 86.88 87 ILE A CA 1
ATOM 661 C C . ILE A 1 87 ? 22.922 -3.594 -6.715 1 86.88 87 ILE A C 1
ATOM 663 O O . ILE A 1 87 ? 22.016 -3.475 -7.543 1 86.88 87 ILE A O 1
ATOM 667 N N . VAL A 1 88 ? 22.938 -4.418 -5.652 1 92.31 88 VAL A N 1
ATOM 668 C CA . VAL A 1 88 ? 21.688 -5.086 -5.289 1 92.31 88 VAL A CA 1
ATOM 669 C C . VAL A 1 88 ? 20.984 -4.297 -4.195 1 92.31 88 VAL A C 1
ATOM 671 O O . VAL A 1 88 ? 21.406 -4.305 -3.035 1 92.31 88 VAL A O 1
ATOM 674 N N . GLN A 1 89 ? 19.906 -3.676 -4.629 1 94.62 89 GLN A N 1
ATOM 675 C CA . GLN A 1 89 ? 19.188 -2.82 -3.693 1 94.62 89 GLN A CA 1
ATOM 676 C C . GLN A 1 89 ? 18.125 -3.609 -2.93 1 94.62 89 GLN A C 1
ATOM 678 O O . GLN A 1 89 ? 17.375 -4.398 -3.521 1 94.62 89 GLN A O 1
ATOM 683 N N . THR A 1 90 ? 18.188 -3.453 -1.651 1 97.06 90 THR A N 1
ATOM 684 C CA . THR A 1 90 ? 17.141 -3.93 -0.754 1 97.06 90 THR A CA 1
ATOM 685 C C . THR A 1 90 ? 16.422 -2.758 -0.083 1 97.06 90 THR A C 1
ATOM 687 O O . THR A 1 90 ? 16.844 -1.605 -0.236 1 97.06 90 THR A O 1
ATOM 690 N N . GLY A 1 91 ? 15.312 -3.061 0.589 1 98.5 91 GLY A N 1
ATOM 691 C CA . GLY A 1 91 ? 14.555 -2.002 1.242 1 98.5 91 GLY A CA 1
ATOM 692 C C . GLY A 1 91 ? 13.055 -2.184 1.131 1 98.5 91 GLY A C 1
ATOM 693 O O . GLY A 1 91 ? 12.562 -3.312 1.069 1 98.5 91 GLY A O 1
ATOM 694 N N . GLU A 1 92 ? 12.367 -1.109 1.213 1 98.81 92 GLU A N 1
ATOM 695 C CA . GLU A 1 92 ? 10.906 -1.135 1.219 1 98.81 92 GLU A CA 1
ATOM 696 C C . GLU A 1 92 ? 10.344 -0.79 -0.157 1 98.81 92 GLU A C 1
ATOM 698 O O . GLU A 1 92 ? 10.891 0.063 -0.86 1 98.81 92 GLU A O 1
ATOM 703 N N . VAL A 1 93 ? 9.305 -1.424 -0.494 1 98.94 93 VAL A N 1
ATOM 704 C CA . VAL A 1 93 ? 8.625 -1.148 -1.758 1 98.94 93 VAL A CA 1
ATOM 705 C C . VAL A 1 93 ? 7.117 -1.109 -1.538 1 98.94 93 VAL A C 1
ATOM 707 O O . VAL A 1 93 ? 6.562 -1.956 -0.832 1 98.94 93 VAL A O 1
ATOM 710 N N . GLY A 1 94 ? 6.465 -0.096 -2.006 1 98.94 94 GLY A N 1
ATOM 711 C CA . GLY A 1 94 ? 5.02 -0.056 -2.174 1 98.94 94 GLY A CA 1
ATOM 712 C C . GLY A 1 94 ? 4.586 -0.141 -3.625 1 98.94 94 GLY A C 1
ATOM 713 O O . GLY A 1 94 ? 5.18 0.499 -4.496 1 98.94 94 GLY A O 1
ATOM 714 N N . VAL A 1 95 ? 3.574 -0.941 -3.877 1 98.94 95 VAL A N 1
ATOM 715 C CA . VAL A 1 95 ? 3.135 -1.108 -5.258 1 98.94 95 VAL A CA 1
ATOM 716 C C . VAL A 1 95 ? 1.615 -1.254 -5.305 1 98.94 95 VAL A C 1
ATOM 718 O O . VAL A 1 95 ? 1.021 -1.901 -4.438 1 98.94 95 VAL A O 1
ATOM 721 N N . PHE A 1 96 ? 0.983 -0.581 -6.195 1 98.94 96 PHE A N 1
ATOM 722 C CA . PHE A 1 96 ? -0.433 -0.735 -6.504 1 98.94 96 PHE A CA 1
ATOM 723 C C . PHE A 1 96 ? -0.623 -1.298 -7.906 1 98.94 96 PHE A C 1
ATOM 725 O O . PHE A 1 96 ? -0.024 -0.803 -8.867 1 98.94 96 PHE A O 1
ATOM 732 N N . PHE A 1 97 ? -1.452 -2.33 -8.031 1 98.81 97 PHE A N 1
ATOM 733 C CA . PHE A 1 97 ? -1.607 -2.938 -9.352 1 98.81 97 PHE A CA 1
ATOM 734 C C . PHE A 1 97 ? -3.01 -3.51 -9.516 1 98.81 97 PHE A C 1
ATOM 736 O O . PHE A 1 97 ? -3.74 -3.678 -8.539 1 98.81 97 PHE A O 1
ATOM 743 N N . GLU A 1 98 ? -3.346 -3.725 -10.711 1 98.44 98 GLU A N 1
ATOM 744 C CA . GLU A 1 98 ? -4.535 -4.445 -11.148 1 98.44 98 GLU A CA 1
ATOM 745 C C . GLU A 1 98 ? -4.172 -5.625 -12.047 1 98.44 98 GLU A C 1
ATOM 747 O O . GLU A 1 98 ? -3.256 -5.527 -12.867 1 98.44 98 GLU A O 1
ATOM 752 N N . ALA A 1 99 ? -4.848 -6.699 -11.836 1 96.69 99 ALA A N 1
ATOM 753 C CA . ALA A 1 99 ? -4.586 -7.883 -12.648 1 96.69 99 ALA A CA 1
ATOM 754 C C . ALA A 1 99 ? -5.887 -8.539 -13.102 1 96.69 99 ALA A C 1
ATOM 756 O O . ALA A 1 99 ? -6.879 -8.531 -12.375 1 96.69 99 ALA A O 1
ATOM 757 N N . SER A 1 100 ? -5.895 -8.984 -14.258 1 95.31 100 SER A N 1
ATOM 758 C CA . SER A 1 100 ? -6.934 -9.859 -14.797 1 95.31 100 SER A CA 1
ATOM 759 C C . SER A 1 100 ? -6.383 -11.25 -15.109 1 95.31 100 SER A C 1
ATOM 761 O O . SER A 1 100 ? -5.547 -11.406 -16 1 95.31 100 SER A O 1
ATOM 763 N N . ILE A 1 101 ? -6.855 -12.188 -14.352 1 92.75 101 ILE A N 1
ATOM 764 C CA . ILE A 1 101 ? -6.289 -13.531 -14.422 1 92.75 101 ILE A CA 1
ATOM 765 C C . ILE A 1 101 ? -7.355 -14.516 -14.898 1 92.75 101 ILE A C 1
ATOM 767 O O . ILE A 1 101 ? -8.461 -14.562 -14.352 1 92.75 101 ILE A O 1
ATOM 771 N N . HIS A 1 102 ? -7.008 -15.258 -15.891 1 90.75 102 HIS A N 1
ATOM 772 C CA . HIS A 1 102 ? -7.84 -16.344 -16.391 1 90.75 102 HIS A CA 1
ATOM 773 C C . HIS A 1 102 ? -7.242 -17.703 -16.047 1 90.75 102 HIS A C 1
ATOM 775 O O . HIS A 1 102 ? -6.043 -17.922 -16.219 1 90.75 102 HIS A O 1
ATOM 781 N N . ARG A 1 103 ? -8.109 -18.531 -15.492 1 84.81 103 ARG A N 1
ATOM 782 C CA . ARG A 1 103 ? -7.676 -19.859 -15.086 1 84.81 103 ARG A CA 1
ATOM 783 C C . ARG A 1 103 ? -8.477 -20.953 -15.797 1 84.81 103 ARG A C 1
ATOM 785 O O . ARG A 1 103 ? -9.688 -21.078 -15.586 1 84.81 103 ARG A O 1
ATOM 792 N N . ASN A 1 104 ? -7.805 -21.672 -16.641 1 84.19 104 ASN A N 1
ATOM 793 C CA . ASN A 1 104 ? -8.445 -22.797 -17.328 1 84.19 104 ASN A CA 1
ATOM 794 C C . ASN A 1 104 ? -8.484 -24.047 -16.453 1 84.19 104 ASN A C 1
ATOM 796 O O . ASN A 1 104 ? -7.504 -24.359 -15.789 1 84.19 104 ASN A O 1
ATOM 800 N N . PRO A 1 105 ? -9.461 -24.734 -16.484 1 83.69 105 PRO A N 1
ATOM 801 C CA . PRO A 1 105 ? -10.688 -24.656 -17.281 1 83.69 105 PRO A CA 1
ATOM 802 C C . PRO A 1 105 ? -11.789 -23.859 -16.609 1 83.69 105 PRO A C 1
ATOM 804 O O . PRO A 1 105 ? -12.945 -23.906 -17.031 1 83.69 105 PRO A O 1
ATOM 807 N N . LEU A 1 106 ? -11.305 -23.156 -15.602 1 78.38 106 LEU A N 1
ATOM 808 C CA . LEU A 1 106 ? -12.32 -22.359 -14.914 1 78.38 106 LEU A CA 1
ATOM 809 C C . LEU A 1 106 ? -12.898 -21.297 -15.844 1 78.38 106 LEU A C 1
ATOM 811 O O . LEU A 1 106 ? -12.18 -20.719 -16.656 1 78.38 106 LEU A O 1
ATOM 815 N N . LEU A 1 107 ? -14.203 -21.125 -15.875 1 79.75 107 LEU A N 1
ATOM 816 C CA . LEU A 1 107 ? -14.891 -20.266 -16.828 1 79.75 107 LEU A CA 1
ATOM 817 C C . LEU A 1 107 ? -15.133 -18.875 -16.219 1 79.75 107 LEU A C 1
ATOM 819 O O . LEU A 1 107 ? -16.219 -18.328 -16.344 1 79.75 107 LEU A O 1
ATOM 823 N N . PHE A 1 108 ? -14.203 -18.484 -15.461 1 81.19 108 PHE A N 1
ATOM 824 C CA . PHE A 1 108 ? -14.305 -17.109 -14.953 1 81.19 108 PHE A CA 1
ATOM 825 C C . PHE A 1 108 ? -12.938 -16.438 -14.922 1 81.19 108 PHE A C 1
ATOM 827 O O . PHE A 1 108 ? -11.906 -17.125 -14.922 1 81.19 108 PHE A O 1
ATOM 834 N N . ASN A 1 109 ? -12.969 -15.125 -15.055 1 88.31 109 ASN A N 1
ATOM 835 C CA . ASN A 1 109 ? -11.797 -14.273 -14.852 1 88.31 109 ASN A CA 1
ATOM 836 C C . ASN A 1 109 ? -11.773 -13.688 -13.445 1 88.31 109 ASN A C 1
ATOM 838 O O . ASN A 1 109 ? -12.812 -13.289 -12.914 1 88.31 109 ASN A O 1
ATOM 842 N N . ASN A 1 110 ? -10.586 -13.734 -12.945 1 90.69 110 ASN A N 1
ATOM 843 C CA . ASN A 1 110 ? -10.398 -13.031 -11.688 1 90.69 110 ASN A CA 1
ATOM 844 C C . ASN A 1 110 ? -9.797 -11.641 -11.906 1 90.69 110 ASN A C 1
ATOM 846 O O . ASN A 1 110 ? -8.758 -11.5 -12.547 1 90.69 110 ASN A O 1
ATOM 850 N N . ASN A 1 111 ? -10.492 -10.664 -11.414 1 95.12 111 ASN A N 1
ATOM 851 C CA . ASN A 1 111 ? -9.969 -9.305 -11.414 1 95.12 111 ASN A CA 1
ATOM 852 C C . ASN A 1 111 ? -9.461 -8.898 -10.031 1 95.12 111 ASN A C 1
ATOM 854 O O . ASN A 1 111 ? -10.242 -8.805 -9.078 1 95.12 111 ASN A O 1
ATOM 858 N N . ILE A 1 112 ? -8.195 -8.648 -10.008 1 96.62 112 ILE A N 1
ATOM 859 C CA . ILE A 1 112 ? -7.531 -8.344 -8.75 1 96.62 112 ILE A CA 1
ATOM 860 C C . ILE A 1 112 ? -7.152 -6.863 -8.711 1 96.62 112 ILE A C 1
ATOM 862 O O . ILE A 1 112 ? -6.625 -6.324 -9.688 1 96.62 112 ILE A O 1
ATOM 866 N N . THR A 1 113 ? -7.535 -6.152 -7.715 1 98.5 113 THR A N 1
ATOM 867 C CA . THR A 1 113 ? -7 -4.844 -7.348 1 98.5 113 THR A CA 1
ATOM 868 C C . THR A 1 113 ? -6.25 -4.922 -6.02 1 98.5 113 THR A C 1
ATOM 870 O O . THR A 1 113 ? -6.793 -5.398 -5.023 1 98.5 113 THR A O 1
ATOM 873 N N . ALA A 1 114 ? -4.965 -4.453 -6.059 1 98.75 114 ALA A N 1
ATOM 874 C CA . ALA A 1 114 ? -4.172 -4.734 -4.863 1 98.75 114 ALA A CA 1
ATOM 875 C C . ALA A 1 114 ? -3.213 -3.588 -4.559 1 98.75 114 ALA A C 1
ATOM 877 O O . ALA A 1 114 ? -2.693 -2.945 -5.477 1 98.75 114 ALA A O 1
ATOM 878 N N . SER A 1 115 ? -3.076 -3.293 -3.297 1 98.94 115 SER A N 1
ATOM 879 C CA . SER A 1 115 ? -1.991 -2.51 -2.715 1 98.94 115 SER A CA 1
ATOM 880 C C . SER A 1 115 ? -1.074 -3.381 -1.864 1 98.94 115 SER A C 1
ATOM 882 O O . SER A 1 115 ? -1.54 -4.105 -0.983 1 98.94 115 SER A O 1
ATOM 884 N N . MET A 1 116 ? 0.233 -3.295 -2.135 1 98.88 116 MET A N 1
ATOM 885 C CA . MET A 1 116 ? 1.177 -4.148 -1.422 1 98.88 116 MET A CA 1
ATOM 886 C C . MET A 1 116 ? 2.381 -3.35 -0.939 1 98.88 116 MET A C 1
ATOM 888 O O . MET A 1 116 ? 2.986 -2.604 -1.712 1 98.88 116 MET A O 1
ATOM 892 N N . ASN A 1 117 ? 2.648 -3.43 0.355 1 98.94 117 ASN A N 1
ATOM 893 C CA . ASN A 1 117 ? 3.885 -2.928 0.943 1 98.94 117 ASN A CA 1
ATOM 894 C C . ASN A 1 117 ? 4.805 -4.07 1.372 1 98.94 117 ASN A C 1
ATOM 896 O O . ASN A 1 117 ? 4.383 -4.969 2.102 1 98.94 117 ASN A O 1
ATOM 900 N N . LEU A 1 118 ? 6.055 -3.977 0.914 1 98.75 118 LEU A N 1
ATOM 901 C CA . LEU A 1 118 ? 6.984 -5.082 1.11 1 98.75 118 LEU A CA 1
ATOM 902 C C . LEU A 1 118 ? 8.281 -4.59 1.744 1 98.75 118 LEU A C 1
ATOM 904 O O . LEU A 1 118 ? 8.664 -3.43 1.569 1 98.75 118 LEU A O 1
ATOM 908 N N . VAL A 1 119 ? 8.867 -5.504 2.512 1 98.62 119 VAL A N 1
ATOM 909 C CA . VAL A 1 119 ? 10.289 -5.398 2.842 1 98.62 119 VAL A CA 1
ATOM 910 C C . VAL A 1 119 ? 11.078 -6.457 2.074 1 98.62 119 VAL A C 1
ATOM 912 O O . VAL A 1 119 ? 10.773 -7.648 2.16 1 98.62 119 VAL A O 1
ATOM 915 N N . VAL A 1 120 ? 12.023 -6.031 1.295 1 98.31 120 VAL A N 1
ATOM 916 C CA . VAL A 1 120 ? 12.867 -6.914 0.497 1 98.31 120 VAL A CA 1
ATOM 917 C C . VAL A 1 120 ? 14.266 -6.977 1.1 1 98.31 120 VAL A C 1
ATOM 919 O O . VAL A 1 120 ? 14.891 -5.938 1.333 1 98.31 120 VAL A O 1
ATOM 922 N N . GLU A 1 121 ? 14.75 -8.164 1.352 1 96.94 121 GLU A N 1
ATOM 923 C CA . GLU A 1 121 ? 16.078 -8.383 1.922 1 96.94 121 GLU A CA 1
ATOM 924 C C . GLU A 1 121 ? 16.859 -9.406 1.11 1 96.94 121 GLU A C 1
ATOM 926 O O . GLU A 1 121 ? 16.281 -10.148 0.308 1 96.94 121 GLU A O 1
ATOM 931 N N . GLN A 1 122 ? 18.141 -9.312 1.329 1 92.44 122 GLN A N 1
ATOM 932 C CA . GLN A 1 122 ? 19 -10.375 0.807 1 92.44 122 GLN A CA 1
ATOM 933 C C . GLN A 1 122 ? 19 -11.586 1.737 1 92.44 122 GLN A C 1
ATOM 935 O O . GLN A 1 122 ? 19.344 -11.469 2.914 1 92.44 122 GLN A O 1
ATOM 940 N N . VAL A 1 123 ? 18.484 -12.656 1.31 1 85.56 123 VAL A N 1
ATOM 941 C CA . VAL A 1 123 ? 18.438 -13.859 2.137 1 85.56 123 VAL A CA 1
ATOM 942 C C . VAL A 1 123 ? 19.625 -14.758 1.811 1 85.56 123 VAL A C 1
ATOM 944 O O . VAL A 1 123 ? 19.922 -15 0.639 1 85.56 123 VAL A O 1
ATOM 947 N N . LYS A 1 124 ? 20.641 -14.609 2.752 1 68.56 124 LYS A N 1
ATOM 948 C CA . LYS A 1 124 ? 21.906 -15.328 2.609 1 68.56 124 LYS A CA 1
ATOM 949 C C . LYS A 1 124 ? 21.672 -16.812 2.314 1 68.56 124 LYS A C 1
ATOM 951 O O . LYS A 1 124 ? 20.828 -17.453 2.947 1 68.56 124 LYS A O 1
ATOM 956 N N . SER A 1 125 ? 21.891 -17.141 1.094 1 58.03 125 SER A N 1
ATOM 957 C CA . SER A 1 125 ? 22 -18.594 0.932 1 58.03 125 SER A CA 1
ATOM 958 C C . SER A 1 125 ? 23.188 -19.141 1.7 1 58.03 125 SER A C 1
ATOM 960 O O . SER A 1 125 ? 24.156 -18.422 1.968 1 58.03 125 SER A O 1
ATOM 962 N N . LYS A 1 126 ? 22.922 -20.125 2.52 1 52.03 126 LYS A N 1
ATOM 963 C CA . LYS A 1 126 ? 23.984 -20.766 3.289 1 52.03 126 LYS A CA 1
ATOM 964 C C . LYS A 1 126 ? 25.344 -20.562 2.629 1 52.03 126 LYS A C 1
ATOM 966 O O . LYS A 1 126 ? 26.375 -20.609 3.299 1 52.03 126 LYS A O 1
ATOM 971 N N . HIS A 1 127 ? 25.469 -20.844 1.383 1 52.81 127 HIS A N 1
ATOM 972 C CA . HIS A 1 127 ? 26.812 -21.031 0.841 1 52.81 127 HIS A CA 1
ATOM 973 C C . HIS A 1 127 ? 27.391 -19.719 0.352 1 52.81 127 HIS A C 1
ATOM 975 O O . HIS A 1 127 ? 26.656 -18.75 0.112 1 52.81 127 HIS A O 1
ATOM 981 N N . ASP A 1 128 ? 28.719 -19.484 0.047 1 55.19 128 ASP A N 1
ATOM 982 C CA . ASP A 1 128 ? 29.75 -18.562 -0.445 1 55.19 128 ASP A CA 1
ATOM 983 C C . ASP A 1 128 ? 29.281 -17.844 -1.704 1 55.19 128 ASP A C 1
ATOM 985 O O . ASP A 1 128 ? 29.781 -18.094 -2.801 1 55.19 128 ASP A O 1
ATOM 989 N N . GLU A 1 129 ? 28.031 -17.312 -1.607 1 59.03 129 GLU A N 1
ATOM 990 C CA . GLU A 1 129 ? 27.688 -16.75 -2.904 1 59.03 129 GLU A CA 1
ATOM 991 C C . GLU A 1 129 ? 28.344 -15.398 -3.113 1 59.03 129 GLU A C 1
ATOM 993 O O . GLU A 1 129 ? 28.578 -14.656 -2.156 1 59.03 129 GLU A O 1
ATOM 998 N N . PRO A 1 130 ? 28.781 -15.312 -4.32 1 60.09 130 PRO A N 1
ATOM 999 C CA . PRO A 1 130 ? 29.422 -14.031 -4.66 1 60.09 130 PRO A CA 1
ATOM 1000 C C . PRO A 1 130 ? 28.5 -12.836 -4.418 1 60.09 130 PRO A C 1
ATOM 1002 O O . PRO A 1 130 ? 27.281 -13 -4.305 1 60.09 130 PRO A O 1
ATOM 1005 N N . SER A 1 131 ? 29.031 -11.727 -4.156 1 56.66 131 SER A N 1
ATOM 1006 C CA . SER A 1 131 ? 28.391 -10.445 -3.898 1 56.66 131 SER A CA 1
ATOM 1007 C C . SER A 1 131 ? 27.359 -10.117 -4.98 1 56.66 131 SER A C 1
ATOM 1009 O O . SER A 1 131 ? 26.469 -9.297 -4.77 1 56.66 131 SER A O 1
ATOM 1011 N N . GLU A 1 132 ? 27.531 -10.875 -6.121 1 63.28 132 GLU A N 1
ATOM 1012 C CA . GLU A 1 132 ? 26.688 -10.523 -7.254 1 63.28 132 GLU A CA 1
ATOM 1013 C C . GLU A 1 132 ? 25.453 -11.422 -7.309 1 63.28 132 GLU A C 1
ATOM 1015 O O . GLU A 1 132 ? 24.625 -11.281 -8.211 1 63.28 132 GLU A O 1
ATOM 1020 N N . PHE A 1 133 ? 25.391 -12.164 -6.312 1 76.31 133 PHE A N 1
ATOM 1021 C CA . PHE A 1 133 ? 24.234 -13.047 -6.293 1 76.31 133 PHE A CA 1
ATOM 1022 C C . PHE A 1 133 ? 22.984 -12.289 -5.852 1 76.31 133 PHE A C 1
ATOM 1024 O O . PHE A 1 133 ? 23.016 -11.555 -4.859 1 76.31 133 PHE A O 1
ATOM 1031 N N . ASP A 1 134 ? 21.906 -12.344 -6.727 1 87.75 134 ASP A N 1
ATOM 1032 C CA . ASP A 1 134 ? 20.641 -11.734 -6.367 1 87.75 134 ASP A CA 1
ATOM 1033 C C . ASP A 1 134 ? 19.797 -12.68 -5.512 1 87.75 134 ASP A C 1
ATOM 1035 O O . ASP A 1 134 ? 19.062 -13.523 -6.043 1 87.75 134 ASP A O 1
ATOM 1039 N N . GLY A 1 135 ? 19.984 -12.602 -4.234 1 91.81 135 GLY A N 1
ATOM 1040 C CA . GLY A 1 135 ? 19.25 -13.414 -3.277 1 91.81 135 GLY A CA 1
ATOM 1041 C C . GLY A 1 135 ? 18.094 -12.672 -2.635 1 91.81 135 GLY A C 1
ATOM 1042 O O . GLY A 1 135 ? 17.688 -12.984 -1.512 1 91.81 135 GLY A O 1
ATOM 1043 N N . ARG A 1 136 ? 17.594 -11.703 -3.383 1 96.25 136 ARG A N 1
ATOM 1044 C CA . ARG A 1 136 ? 16.516 -10.898 -2.82 1 96.25 136 ARG A CA 1
ATOM 1045 C C . ARG A 1 136 ? 15.234 -11.711 -2.678 1 96.25 136 ARG A C 1
ATOM 1047 O O . ARG A 1 136 ? 14.883 -12.492 -3.57 1 96.25 136 ARG A O 1
ATOM 1054 N N . GLN A 1 137 ? 14.594 -11.461 -1.534 1 97.94 137 GLN A N 1
ATOM 1055 C CA . GLN A 1 137 ? 13.258 -11.992 -1.296 1 97.94 137 GLN A CA 1
ATOM 1056 C C . GLN A 1 137 ? 12.445 -11.055 -0.404 1 97.94 137 GLN A C 1
ATOM 1058 O O . GLN A 1 137 ? 13.016 -10.289 0.377 1 97.94 137 GLN A O 1
ATOM 1063 N N . ALA A 1 138 ? 11.195 -11.102 -0.593 1 98.5 138 ALA A N 1
ATOM 1064 C CA . ALA A 1 138 ? 10.305 -10.367 0.308 1 98.5 138 ALA A CA 1
ATOM 1065 C C . ALA A 1 138 ? 10.219 -11.055 1.667 1 98.5 138 ALA A C 1
ATOM 1067 O O . ALA A 1 138 ? 9.812 -12.219 1.756 1 98.5 138 ALA A O 1
ATOM 1068 N N . THR A 1 139 ? 10.547 -10.289 2.701 1 98.19 139 THR A N 1
ATOM 1069 C CA . THR A 1 139 ? 10.547 -10.867 4.039 1 98.19 139 THR A CA 1
ATOM 1070 C C . THR A 1 139 ? 9.32 -10.406 4.824 1 98.19 139 THR A C 1
ATOM 1072 O O . THR A 1 139 ? 8.961 -11.008 5.84 1 98.19 139 THR A O 1
ATOM 1075 N N . ASN A 1 140 ? 8.719 -9.336 4.488 1 98.5 140 ASN A N 1
ATOM 1076 C CA . ASN A 1 140 ? 7.457 -8.828 5.02 1 98.5 140 ASN A CA 1
ATOM 1077 C C . ASN A 1 140 ? 6.512 -8.406 3.9 1 98.5 140 ASN A C 1
ATOM 1079 O O . ASN A 1 140 ? 6.926 -7.746 2.945 1 98.5 140 ASN A O 1
ATOM 1083 N N . ILE A 1 141 ? 5.332 -8.852 3.969 1 98.69 141 ILE A N 1
ATOM 1084 C CA . ILE A 1 141 ? 4.309 -8.5 2.986 1 98.69 141 ILE A CA 1
ATOM 1085 C C . ILE A 1 141 ? 3.045 -8.031 3.701 1 98.69 141 ILE A C 1
ATOM 1087 O O . ILE A 1 141 ? 2.506 -8.734 4.559 1 98.69 141 ILE A O 1
ATOM 1091 N N . ASN A 1 142 ? 2.639 -6.824 3.465 1 98.81 142 ASN A N 1
ATOM 1092 C CA . ASN A 1 142 ? 1.345 -6.27 3.857 1 98.81 142 ASN A CA 1
ATOM 1093 C C . ASN A 1 142 ? 0.486 -5.938 2.641 1 98.81 142 ASN A C 1
ATOM 1095 O O . ASN A 1 142 ? 0.794 -5.008 1.894 1 98.81 142 ASN A O 1
ATOM 1099 N N . GLN A 1 143 ? -0.537 -6.699 2.449 1 98.75 143 GLN A N 1
ATOM 1100 C CA . GLN A 1 143 ? -1.315 -6.566 1.223 1 98.75 143 GLN A CA 1
ATOM 1101 C C . GLN A 1 143 ? -2.791 -6.328 1.53 1 98.75 143 GLN A C 1
ATOM 1103 O O . GLN A 1 143 ? -3.348 -6.949 2.439 1 98.75 143 GLN A O 1
ATOM 1108 N N . VAL A 1 144 ? -3.367 -5.395 0.876 1 98.88 144 VAL A N 1
ATOM 1109 C CA . VAL A 1 144 ? -4.809 -5.191 0.799 1 98.88 144 VAL A CA 1
ATOM 1110 C C . VAL A 1 144 ? -5.289 -5.441 -0.629 1 98.88 144 VAL A C 1
ATOM 1112 O O . VAL A 1 144 ? -4.77 -4.855 -1.579 1 98.88 144 VAL A O 1
ATOM 1115 N N . PHE A 1 145 ? -6.215 -6.414 -0.807 1 98.31 145 PHE A N 1
ATOM 1116 C CA . PHE A 1 145 ? -6.629 -6.656 -2.184 1 98.31 145 PHE A CA 1
ATOM 1117 C C . PHE A 1 145 ? -8.055 -7.18 -2.236 1 98.31 145 PHE A C 1
ATOM 1119 O O . PHE A 1 145 ? -8.594 -7.648 -1.229 1 98.31 145 PHE A O 1
ATOM 1126 N N . THR A 1 146 ? -8.68 -6.965 -3.35 1 97.81 146 THR A N 1
ATOM 1127 C CA . THR A 1 146 ? -9.938 -7.609 -3.717 1 97.81 146 THR A CA 1
ATOM 1128 C C . THR A 1 146 ? -9.742 -8.531 -4.918 1 97.81 146 THR A C 1
ATOM 1130 O O . THR A 1 146 ? -8.852 -8.30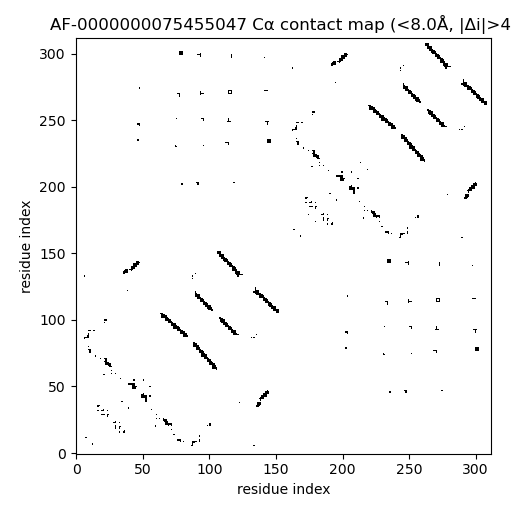5 -5.738 1 97.81 146 THR A O 1
ATOM 1133 N N . ASP A 1 147 ? -10.445 -9.523 -4.953 1 94.31 147 ASP A N 1
ATOM 1134 C CA . ASP A 1 147 ? -10.516 -10.492 -6.039 1 94.31 147 ASP A CA 1
ATOM 1135 C C . ASP A 1 147 ? -11.961 -10.766 -6.441 1 94.31 147 ASP A C 1
ATOM 1137 O O . ASP A 1 147 ? -12.695 -11.453 -5.723 1 94.31 147 ASP A O 1
ATOM 1141 N N . VAL A 1 148 ? -12.273 -10.258 -7.59 1 92.75 148 VAL A N 1
ATOM 1142 C CA . VAL A 1 148 ? -13.664 -10.367 -8.031 1 92.75 148 VAL A CA 1
ATOM 1143 C C . VAL A 1 148 ? -13.734 -11.25 -9.273 1 92.75 148 VAL A C 1
ATOM 1145 O O . VAL A 1 148 ? -13.07 -10.984 -10.281 1 92.75 148 VAL A O 1
ATOM 1148 N N . ALA A 1 149 ? -14.539 -12.25 -9.195 1 89.75 149 ALA A N 1
ATOM 1149 C CA . ALA A 1 149 ? -14.773 -13.117 -10.352 1 89.75 149 ALA A CA 1
ATOM 1150 C C . ALA A 1 149 ? -15.742 -12.461 -11.328 1 89.75 149 ALA A C 1
ATOM 1152 O O . ALA A 1 149 ? -16.703 -11.82 -10.922 1 89.75 149 ALA A O 1
ATOM 1153 N N . SER A 1 150 ? -15.328 -12.531 -12.562 1 87.75 150 SER A N 1
ATOM 1154 C CA . SER A 1 150 ? -16.25 -12.094 -13.609 1 87.75 150 SER A CA 1
ATOM 1155 C C . SER A 1 150 ? -16.391 -13.156 -14.688 1 87.75 150 SER A C 1
ATOM 1157 O O . SER A 1 150 ? -15.438 -13.859 -15.016 1 87.75 150 SER A O 1
ATOM 1159 N N . ASN A 1 151 ? -17.75 -13.414 -15.133 1 77.69 151 ASN A N 1
ATOM 1160 C CA . ASN A 1 151 ? -18.031 -14.43 -16.141 1 77.69 151 ASN A CA 1
ATOM 1161 C C . ASN A 1 151 ? -17.375 -14.07 -17.484 1 77.69 151 ASN A C 1
ATOM 1163 O O . ASN A 1 151 ? -17.297 -12.898 -17.844 1 77.69 151 ASN A O 1
ATOM 1167 N N . VAL A 1 152 ? -16.766 -15.094 -18.078 1 70.69 152 VAL A N 1
ATOM 1168 C CA . VAL A 1 152 ? -16.219 -14.906 -19.422 1 70.69 152 VAL A CA 1
ATOM 1169 C C . VAL A 1 152 ? -17.344 -14.953 -20.453 1 70.69 152 VAL A C 1
ATOM 1171 O O . VAL A 1 152 ? -18.219 -15.82 -20.375 1 70.69 152 VAL A O 1
ATOM 1174 N N . SER A 1 153 ? -17.906 -13.898 -20.828 1 57.66 153 SER A N 1
ATOM 1175 C CA . SER A 1 153 ? -18.953 -13.953 -21.844 1 57.66 153 SER A CA 1
ATOM 1176 C C . SER A 1 153 ? -18.531 -14.805 -23.031 1 57.66 153 SER A C 1
ATOM 1178 O O . SER A 1 153 ? -17.391 -14.703 -23.5 1 57.66 153 SER A O 1
ATOM 1180 N N . ASP A 1 154 ? -19.188 -15.953 -23.219 1 49.03 154 ASP A N 1
ATOM 1181 C CA . ASP A 1 154 ? -19.109 -16.766 -24.438 1 49.03 154 ASP A CA 1
ATOM 1182 C C . ASP A 1 154 ? -19.297 -15.898 -25.672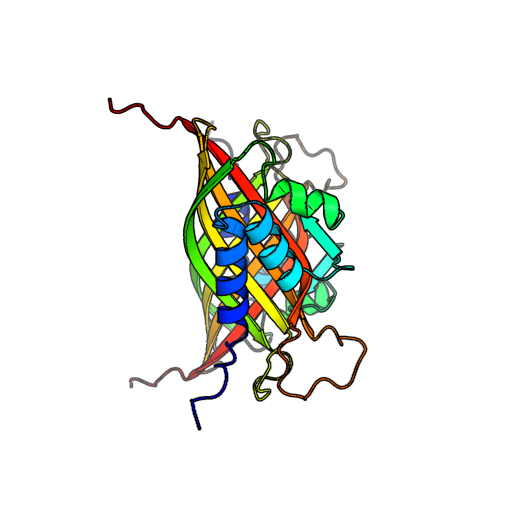 1 49.03 154 ASP A C 1
ATOM 1184 O O . ASP A 1 154 ? -20.359 -15.32 -25.891 1 49.03 154 ASP A O 1
ATOM 1188 N N . SER A 1 155 ? -18.562 -14.984 -25.922 1 41.53 155 SER A N 1
ATOM 1189 C CA . SER A 1 155 ? -18.875 -14.57 -27.281 1 41.53 155 SER A CA 1
ATOM 1190 C C . SER A 1 155 ? -18.703 -15.727 -28.266 1 41.53 155 SER A C 1
ATOM 1192 O O . SER A 1 155 ? -17.688 -15.82 -28.953 1 41.53 155 SER A O 1
ATOM 1194 N N . HIS A 1 156 ? -19.25 -16.875 -28.062 1 35.34 156 HIS A N 1
ATOM 1195 C CA . HIS A 1 156 ? -19.5 -17.547 -29.328 1 35.34 156 HIS A CA 1
ATOM 1196 C C . HIS A 1 156 ? -20.641 -16.859 -30.094 1 35.34 156 HIS A C 1
ATOM 1198 O O . HIS A 1 156 ? -21.594 -16.391 -29.484 1 35.34 156 HIS A O 1
ATOM 1204 N N . MET B 1 1 ? -36.344 18.172 5.777 1 33.78 1 MET B N 1
ATOM 1205 C CA . MET B 1 1 ? -35.281 17.406 6.438 1 33.78 1 MET B CA 1
ATOM 1206 C C . MET B 1 1 ? -34.062 17.266 5.531 1 33.78 1 MET B C 1
ATOM 1208 O O . MET B 1 1 ? -34.188 16.844 4.383 1 33.78 1 MET B O 1
ATOM 1212 N N . GLY B 1 2 ? -32.969 17.984 5.609 1 40.75 2 GLY B N 1
ATOM 1213 C CA . GLY B 1 2 ? -31.828 18.047 4.699 1 40.75 2 GLY B CA 1
ATOM 1214 C C . GLY B 1 2 ? -31.094 16.719 4.598 1 40.75 2 GLY B C 1
ATOM 1215 O O . GLY B 1 2 ? -31.281 15.836 5.43 1 40.75 2 GLY B O 1
ATOM 1216 N N . PRO B 1 3 ? -30.703 16.328 3.42 1 45.38 3 PRO B N 1
ATOM 1217 C CA . PRO B 1 3 ? -30.062 15.023 3.303 1 45.38 3 PRO B CA 1
ATOM 1218 C C . PRO B 1 3 ? -29.031 14.773 4.398 1 45.38 3 PRO B C 1
ATOM 1220 O O . PRO B 1 3 ? -28.406 15.711 4.891 1 45.38 3 PRO B O 1
ATOM 1223 N N . GLY B 1 4 ? -29.297 14.102 5.426 1 49.78 4 GLY B N 1
ATOM 1224 C CA . GLY B 1 4 ? -28.344 13.75 6.465 1 49.78 4 GLY B CA 1
ATOM 1225 C C . GLY B 1 4 ? -26.922 13.648 5.953 1 49.78 4 GLY B C 1
ATOM 1226 O O . GLY B 1 4 ? -26.688 13.695 4.742 1 49.78 4 GLY B O 1
ATOM 1227 N N . PRO B 1 5 ? -25.984 13.914 6.922 1 59.41 5 PRO B N 1
ATOM 1228 C CA . PRO B 1 5 ? -24.578 13.906 6.484 1 59.41 5 PRO B CA 1
ATOM 1229 C C . PRO B 1 5 ? -24.25 12.711 5.609 1 59.41 5 PRO B C 1
ATOM 1231 O O . PRO B 1 5 ? -24.781 11.617 5.816 1 59.41 5 PRO B O 1
ATOM 1234 N N . VAL B 1 6 ? -23.844 12.906 4.43 1 76.38 6 VAL B N 1
ATOM 1235 C CA . VAL B 1 6 ? -23.453 11.852 3.5 1 76.38 6 VAL B CA 1
ATOM 1236 C C . VAL B 1 6 ? -22.266 11.07 4.074 1 76.38 6 VAL B C 1
ATOM 1238 O O . VAL B 1 6 ? -21.234 11.648 4.414 1 76.38 6 VAL B O 1
ATOM 1241 N N . ILE B 1 7 ? -22.531 9.883 4.516 1 87.69 7 ILE B N 1
ATOM 1242 C CA . ILE B 1 7 ? -21.469 9 4.988 1 87.69 7 ILE B CA 1
ATOM 1243 C C . ILE B 1 7 ? -20.688 8.453 3.799 1 87.69 7 ILE B C 1
ATOM 1245 O O . ILE B 1 7 ? -21.266 7.82 2.906 1 87.69 7 ILE B O 1
ATOM 1249 N N . LEU B 1 8 ? -19.438 8.773 3.77 1 93.44 8 LEU B N 1
ATOM 1250 C CA . LEU B 1 8 ? -18.578 8.359 2.666 1 93.44 8 LEU B CA 1
ATOM 1251 C C . LEU B 1 8 ? -18.344 6.855 2.701 1 93.44 8 LEU B C 1
ATOM 1253 O O . LEU B 1 8 ? -18.328 6.25 3.773 1 93.44 8 LEU B O 1
ATOM 1257 N N . THR B 1 9 ? -18.141 6.246 1.523 1 95.88 9 THR B N 1
ATOM 1258 C CA . THR B 1 9 ? -17.641 4.879 1.461 1 95.88 9 THR B CA 1
ATOM 1259 C C . THR B 1 9 ? -16.234 4.789 2.055 1 95.88 9 THR B C 1
ATOM 1261 O O . THR B 1 9 ? -15.57 5.809 2.252 1 95.88 9 THR B O 1
ATOM 1264 N N . LEU B 1 10 ? -15.844 3.65 2.371 1 97.69 10 LEU B N 1
ATOM 1265 C CA . LEU B 1 10 ? -14.57 3.43 3.053 1 97.69 10 LEU B CA 1
ATOM 1266 C C . LEU B 1 10 ? -13.414 3.996 2.238 1 97.69 10 LEU B C 1
ATOM 1268 O O . LEU B 1 10 ? -12.547 4.691 2.779 1 97.69 10 LEU B O 1
ATOM 1272 N N . ASP B 1 11 ? -13.344 3.686 0.934 1 98.06 11 ASP B N 1
ATOM 1273 C CA . ASP B 1 11 ? -12.273 4.184 0.073 1 98.06 11 ASP B CA 1
ATOM 1274 C C . ASP B 1 11 ? -12.305 5.711 -0.012 1 98.06 11 ASP B C 1
ATOM 1276 O O . ASP B 1 11 ? -11.273 6.367 0.137 1 98.06 11 ASP B O 1
ATOM 1280 N N . SER B 1 12 ? -13.492 6.305 -0.179 1 97.38 12 SER B N 1
ATOM 1281 C CA . SER B 1 12 ? -13.633 7.754 -0.285 1 97.38 12 SER B CA 1
ATOM 1282 C C . SER B 1 12 ? -13.273 8.438 1.025 1 97.38 12 SER B C 1
ATOM 1284 O O . SER B 1 12 ? -12.734 9.555 1.021 1 97.38 12 SER B O 1
ATOM 1286 N N . TRP B 1 13 ? -13.633 7.805 2.115 1 97.56 13 TRP B N 1
ATOM 1287 C CA . TRP B 1 13 ? -13.297 8.344 3.428 1 97.56 13 TRP B CA 1
ATOM 1288 C C . TRP B 1 13 ? -11.789 8.492 3.586 1 97.56 13 TRP B C 1
ATOM 1290 O O . TRP B 1 13 ? -11.305 9.547 4.02 1 97.56 13 TRP B O 1
ATOM 1300 N N . VAL B 1 14 ? -11.031 7.488 3.242 1 98.56 14 VAL B N 1
ATOM 1301 C CA . VAL B 1 14 ? -9.578 7.52 3.361 1 98.56 14 VAL B CA 1
ATOM 1302 C C . VAL B 1 14 ? -9.008 8.602 2.449 1 98.56 14 VAL B C 1
ATOM 1304 O O . VAL B 1 14 ? -8.164 9.398 2.871 1 98.56 14 VAL B O 1
ATOM 1307 N N . GLU B 1 15 ? -9.461 8.648 1.19 1 98.56 15 GLU B N 1
ATOM 1308 C CA . GLU B 1 15 ? -8.945 9.633 0.245 1 98.56 15 GLU B CA 1
ATOM 1309 C C . GLU B 1 15 ? -9.195 11.055 0.741 1 98.56 15 GLU B C 1
ATOM 1311 O O . GLU B 1 15 ? -8.297 11.898 0.689 1 98.56 15 GLU B O 1
ATOM 1316 N N . GLN B 1 16 ? -10.391 11.266 1.237 1 97.5 16 GLN B N 1
ATOM 1317 C CA . GLN B 1 16 ? -10.734 12.602 1.702 1 97.5 16 GLN B CA 1
ATOM 1318 C C . GLN B 1 16 ? -9.883 13.008 2.898 1 97.5 16 GLN B C 1
ATOM 1320 O O . GLN B 1 16 ? -9.344 14.117 2.936 1 97.5 16 GLN B O 1
ATOM 1325 N N . HIS B 1 17 ? -9.773 12.148 3.83 1 97.62 17 HIS B N 1
ATOM 1326 C CA . HIS B 1 17 ? -9.016 12.484 5.031 1 97.62 17 HIS B CA 1
ATOM 1327 C C . HIS B 1 17 ? -7.531 12.648 4.723 1 97.62 17 HIS B C 1
ATOM 1329 O O . HIS B 1 17 ? -6.879 13.547 5.262 1 97.62 17 HIS B O 1
ATOM 1335 N N . LEU B 1 18 ? -6.969 11.789 3.891 1 97.75 18 LEU B N 1
ATOM 1336 C CA . LEU B 1 18 ? -5.578 11.945 3.473 1 97.75 18 LEU B CA 1
ATOM 1337 C C . LEU B 1 18 ? -5.367 13.297 2.791 1 97.75 18 LEU B C 1
ATOM 1339 O O . LEU B 1 18 ? -4.391 13.992 3.072 1 97.75 18 LEU B O 1
ATOM 1343 N N . GLN B 1 19 ? -6.297 13.633 1.9 1 97.12 19 GLN B N 1
ATOM 1344 C CA . GLN B 1 19 ? -6.219 14.922 1.223 1 97.12 19 GLN B CA 1
ATOM 1345 C C . GLN B 1 19 ? -6.238 16.078 2.225 1 97.12 19 GLN B C 1
ATOM 1347 O O . GLN B 1 19 ? -5.445 17.016 2.115 1 97.12 19 GLN B O 1
ATOM 1352 N N . GLU B 1 20 ? -7.137 15.992 3.193 1 96.69 20 GLU B N 1
ATOM 1353 C CA . GLU B 1 20 ? -7.254 17.047 4.203 1 96.69 20 GLU B CA 1
ATOM 1354 C C . GLU B 1 20 ? -5.969 17.172 5.016 1 96.69 20 GLU B C 1
ATOM 1356 O O . GLU B 1 20 ? -5.516 18.281 5.293 1 96.69 20 GLU B O 1
ATOM 1361 N N . VAL B 1 21 ? -5.371 16.047 5.344 1 96.69 21 VAL B N 1
ATOM 1362 C CA . VAL B 1 21 ? -4.145 16.062 6.133 1 96.69 21 VAL B CA 1
ATOM 1363 C C . VAL B 1 21 ? -3.004 16.656 5.312 1 96.69 21 VAL B C 1
ATOM 1365 O O . VAL B 1 21 ? -2.289 17.531 5.781 1 96.69 21 VAL B O 1
ATOM 1368 N N . LEU B 1 22 ? -2.822 16.25 4.09 1 94.88 22 LEU B N 1
ATOM 1369 C CA . LEU B 1 22 ? -1.65 16.578 3.283 1 94.88 22 LEU B CA 1
ATOM 1370 C C . LEU B 1 22 ? -1.736 18 2.754 1 94.88 22 LEU B C 1
ATOM 1372 O O . LEU B 1 22 ? -0.711 18.641 2.51 1 94.88 22 LEU B O 1
ATOM 1376 N N . THR B 1 23 ? -2.949 18.531 2.615 1 93.5 23 THR B N 1
ATOM 1377 C CA . THR B 1 23 ? -3.076 19.844 1.983 1 93.5 23 THR B CA 1
ATOM 1378 C C . THR B 1 23 ? -3.57 20.875 2.986 1 93.5 23 THR B C 1
ATOM 1380 O O . THR B 1 23 ? -4.031 21.953 2.598 1 93.5 23 THR B O 1
ATOM 1383 N N . ALA B 1 24 ? -3.584 20.484 4.246 1 93.94 24 ALA B N 1
ATOM 1384 C CA . ALA B 1 24 ? -3.988 21.438 5.273 1 93.94 24 ALA B CA 1
ATOM 1385 C C . ALA B 1 24 ? -3.211 22.75 5.148 1 93.94 24 ALA B C 1
ATOM 1387 O O . ALA B 1 24 ? -1.988 22.734 4.988 1 93.94 24 ALA B O 1
ATOM 1388 N N . LYS B 1 25 ? -3.875 23.828 5.332 1 92 25 LYS B N 1
ATOM 1389 C CA . LYS B 1 25 ? -3.279 25.125 5.02 1 92 25 LYS B CA 1
ATOM 1390 C C . LYS B 1 25 ? -2.643 25.75 6.258 1 92 25 LYS B C 1
ATOM 1392 O O . LYS B 1 25 ? -1.862 26.688 6.152 1 92 25 LYS B O 1
ATOM 1397 N N . SER B 1 26 ? -3.047 25.359 7.438 1 91.5 26 SER B N 1
ATOM 1398 C CA . SER B 1 26 ? -2.5 25.828 8.703 1 91.5 26 SER B CA 1
ATOM 1399 C C . SER B 1 26 ? -2.213 24.672 9.656 1 91.5 26 SER B C 1
ATOM 1401 O O . SER B 1 26 ? -2.689 23.562 9.445 1 91.5 26 SER B O 1
ATOM 1403 N N . GLN B 1 27 ? -1.498 24.938 10.68 1 90 27 GLN B N 1
ATOM 1404 C CA . GLN B 1 27 ? -1.191 23.906 11.664 1 90 27 GLN B CA 1
ATOM 1405 C C . GLN B 1 27 ? -2.459 23.406 12.359 1 90 27 GLN B C 1
ATOM 1407 O O . GLN B 1 27 ? -2.615 22.219 12.602 1 90 27 GLN B O 1
ATOM 1412 N N . THR B 1 28 ? -3.295 24.406 12.758 1 94.25 28 THR B N 1
ATOM 1413 C CA . THR B 1 28 ? -4.535 24.047 13.43 1 94.25 28 THR B CA 1
ATOM 1414 C C . THR B 1 28 ? -5.375 23.109 12.547 1 94.25 28 THR B C 1
ATOM 1416 O O . THR B 1 28 ? -5.891 22.094 13.023 1 94.25 28 THR B O 1
ATOM 1419 N N . ALA B 1 29 ? -5.469 23.484 11.258 1 95.44 29 ALA B N 1
ATOM 1420 C CA . ALA B 1 29 ? -6.215 22.656 10.32 1 95.44 29 ALA B CA 1
ATOM 1421 C C . ALA B 1 29 ? -5.578 21.266 10.195 1 95.44 29 ALA B C 1
ATOM 1423 O O . ALA B 1 29 ? -6.281 20.266 10.125 1 95.44 29 ALA B O 1
ATOM 1424 N N . PHE B 1 30 ? -4.285 21.219 10.156 1 95.44 30 PHE B N 1
ATOM 1425 C CA . PHE B 1 30 ? -3.553 19.953 10.094 1 95.44 30 PHE B CA 1
ATOM 1426 C C . PHE B 1 30 ? -3.838 19.094 11.32 1 95.44 30 PHE B C 1
ATOM 1428 O O . PHE B 1 30 ? -4.156 17.906 11.195 1 95.44 30 PHE B O 1
ATOM 1435 N N . ASP B 1 31 ? -3.75 19.719 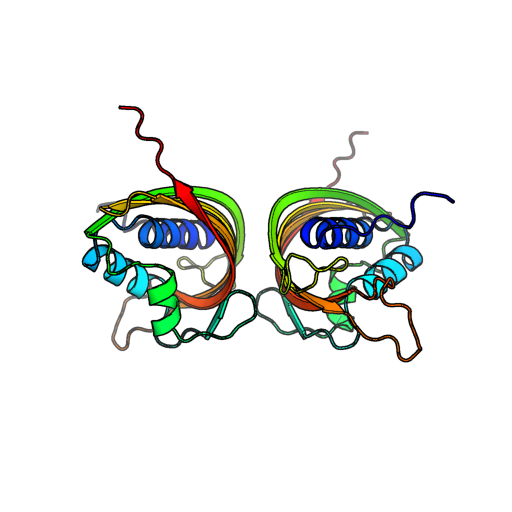12.477 1 95.88 31 ASP B N 1
ATOM 1436 C CA . ASP B 1 31 ? -3.955 18.984 13.719 1 95.88 31 ASP B CA 1
ATOM 1437 C C . ASP B 1 31 ? -5.359 18.375 13.781 1 95.88 31 ASP B C 1
ATOM 14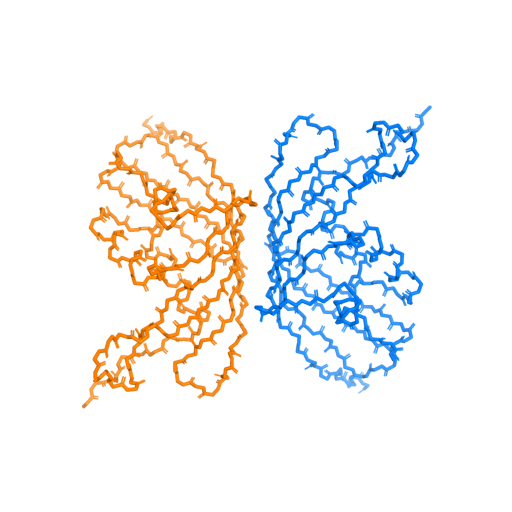39 O O . ASP B 1 31 ? -5.531 17.219 14.164 1 95.88 31 ASP B O 1
ATOM 1443 N N . ASP B 1 32 ? -6.312 19.141 13.422 1 96.56 32 ASP B N 1
ATOM 1444 C CA . ASP B 1 32 ? -7.695 18.656 13.422 1 96.56 32 ASP B CA 1
ATOM 1445 C C . ASP B 1 32 ? -7.875 17.5 12.453 1 96.56 32 ASP B C 1
ATOM 1447 O O . ASP B 1 32 ? -8.492 16.484 12.797 1 96.56 32 ASP B O 1
ATOM 1451 N N . ALA B 1 33 ? -7.352 17.688 11.234 1 97 33 ALA B N 1
ATOM 1452 C CA . ALA B 1 33 ? -7.469 16.656 10.211 1 97 33 ALA B CA 1
ATOM 1453 C C . ALA B 1 33 ? -6.746 15.375 10.648 1 97 33 ALA B C 1
ATOM 1455 O O . ALA B 1 33 ? -7.266 14.273 10.469 1 97 33 ALA B O 1
ATOM 1456 N N . PHE B 1 34 ? -5.566 15.547 11.227 1 97.69 34 PHE B N 1
ATOM 1457 C CA . PHE B 1 34 ? -4.762 14.414 11.68 1 97.69 34 PHE B CA 1
ATOM 1458 C C . PHE B 1 34 ? -5.477 13.656 12.789 1 97.69 34 PHE B C 1
ATOM 1460 O O . PHE B 1 34 ? -5.555 12.43 12.758 1 97.69 34 PHE B O 1
ATOM 1467 N N . ASP B 1 35 ? -6.094 14.367 13.695 1 97.12 35 ASP B N 1
ATOM 1468 C CA . ASP B 1 35 ? -6.773 13.758 14.828 1 97.12 35 ASP B CA 1
ATOM 1469 C C . ASP B 1 35 ? -8.047 13.039 14.391 1 97.12 35 ASP B C 1
ATOM 1471 O O . ASP B 1 35 ? -8.445 12.047 14.992 1 97.12 35 ASP B O 1
ATOM 1475 N N . ALA B 1 36 ? -8.617 13.5 13.383 1 96.06 36 ALA B N 1
ATOM 1476 C CA . ALA B 1 36 ? -9.82 12.875 12.844 1 96.06 36 ALA B CA 1
ATOM 1477 C C . ALA B 1 36 ? -9.469 11.617 12.047 1 96.06 36 ALA B C 1
ATOM 1479 O O . ALA B 1 36 ? -10.312 10.734 11.867 1 96.06 36 ALA B O 1
ATOM 1480 N N . PHE B 1 37 ? -8.258 11.516 11.578 1 97.75 37 PHE B N 1
ATOM 1481 C CA . PHE B 1 37 ? -7.871 10.461 10.648 1 97.75 37 PHE B CA 1
ATOM 1482 C C . PHE B 1 37 ? -7.152 9.336 11.383 1 97.75 37 PHE B C 1
ATOM 1484 O O . PHE B 1 37 ? -7.473 8.156 11.203 1 97.75 37 PHE B O 1
ATOM 1491 N N . VAL B 1 38 ? -6.199 9.688 12.25 1 98.44 38 VAL B N 1
ATOM 1492 C CA . VAL B 1 38 ? -5.301 8.719 12.867 1 98.44 38 VAL B CA 1
ATOM 1493 C C . VAL B 1 38 ? -5.672 8.531 14.336 1 98.44 38 VAL B C 1
ATOM 1495 O O . VAL B 1 38 ? -5.656 9.492 15.109 1 98.44 38 VAL B O 1
ATOM 1498 N N . ALA B 1 39 ? -5.926 7.324 14.695 1 97.75 39 ALA B N 1
ATOM 1499 C CA . ALA B 1 39 ? -6.32 7 16.062 1 97.75 39 ALA B CA 1
ATOM 1500 C C . ALA B 1 39 ? -5.195 7.301 17.047 1 97.75 39 ALA B C 1
ATOM 1502 O O . ALA B 1 39 ? -4.016 7.238 16.688 1 97.75 39 ALA B O 1
ATOM 1503 N N . LEU B 1 40 ? -5.52 7.504 18.344 1 95.75 40 LEU B N 1
ATOM 1504 C CA . LEU B 1 40 ? -4.566 7.867 19.391 1 95.75 40 LEU B CA 1
ATOM 1505 C C . LEU B 1 40 ? -3.584 6.73 19.641 1 95.75 40 LEU B C 1
ATOM 1507 O O . LEU B 1 40 ? -2.408 6.973 19.922 1 95.75 40 LEU B O 1
ATOM 1511 N N . ASP B 1 41 ? -4.031 5.504 19.484 1 95.25 41 ASP B N 1
ATOM 1512 C CA . ASP B 1 41 ? -3.191 4.348 19.766 1 95.25 41 ASP B CA 1
ATOM 1513 C C . ASP B 1 41 ? -2.824 3.6 18.484 1 95.25 41 ASP B C 1
ATOM 1515 O O . ASP B 1 41 ? -2.621 2.385 18.516 1 95.25 41 ASP B O 1
ATOM 1519 N N . ALA B 1 42 ? -2.793 4.336 17.391 1 97.88 42 ALA B N 1
ATOM 1520 C CA . ALA B 1 42 ? -2.516 3.715 16.109 1 97.88 42 ALA B CA 1
ATOM 1521 C C . ALA B 1 42 ? -1.131 3.074 16.094 1 97.88 42 ALA B C 1
ATOM 1523 O O . ALA B 1 42 ? -0.174 3.637 16.625 1 97.88 42 ALA B O 1
ATOM 1524 N N . SER B 1 43 ? -1.024 1.85 15.539 1 98.19 43 SER B N 1
ATOM 1525 C CA . SER B 1 43 ? 0.252 1.239 15.18 1 98.19 43 SER B CA 1
ATOM 1526 C C . SER B 1 43 ? 0.727 1.708 13.812 1 98.19 43 SER B C 1
ATOM 1528 O O . SER B 1 43 ? 0.022 1.539 12.812 1 98.19 43 SER B O 1
ATOM 1530 N N . ILE B 1 44 ? 1.94 2.289 13.742 1 98.5 44 ILE B N 1
ATOM 1531 C CA . ILE B 1 44 ? 2.369 2.951 12.516 1 98.5 44 ILE B CA 1
ATOM 1532 C C . ILE B 1 44 ? 3.746 2.432 12.102 1 98.5 44 ILE B C 1
ATOM 1534 O O . ILE B 1 44 ? 4.668 2.383 12.922 1 98.5 44 ILE B O 1
ATOM 1538 N N . THR B 1 45 ? 3.85 1.957 10.891 1 98.5 45 THR B N 1
ATOM 1539 C CA . THR B 1 45 ? 5.113 1.589 10.266 1 98.5 45 THR B CA 1
ATOM 1540 C C . THR B 1 45 ? 5.367 2.432 9.016 1 98.5 45 THR B C 1
ATOM 1542 O O . THR B 1 45 ? 4.52 2.5 8.125 1 98.5 45 THR B O 1
ATOM 1545 N N . VAL B 1 46 ? 6.504 3.082 8.992 1 98.31 46 VAL B N 1
ATOM 1546 C CA . VAL B 1 46 ? 6.891 3.896 7.848 1 98.31 46 VAL B CA 1
ATOM 1547 C C . VAL B 1 46 ? 8.258 3.443 7.328 1 98.31 46 VAL B C 1
ATOM 1549 O O . VAL B 1 46 ? 9.234 3.414 8.078 1 98.31 46 VAL B O 1
ATOM 1552 N N . ASN B 1 47 ? 8.242 3.092 6.047 1 97.94 47 ASN B N 1
ATOM 1553 C CA . ASN B 1 47 ? 9.477 2.617 5.434 1 97.94 47 ASN B CA 1
ATOM 1554 C C . ASN B 1 47 ? 10.164 1.564 6.293 1 97.94 47 ASN B C 1
ATOM 1556 O O . ASN B 1 47 ? 11.367 1.651 6.543 1 97.94 47 ASN B O 1
ATOM 1560 N N . GLY B 1 48 ? 9.328 0.682 6.789 1 96.19 48 GLY B N 1
ATOM 1561 C CA . GLY B 1 48 ? 9.82 -0.503 7.473 1 96.19 48 GLY B CA 1
ATOM 1562 C C . GLY B 1 48 ? 10.109 -0.264 8.945 1 96.19 48 GLY B C 1
ATOM 1563 O O . GLY B 1 48 ? 10.477 -1.19 9.672 1 96.19 48 GLY B O 1
ATOM 1564 N N . GLN B 1 49 ? 9.891 0.929 9.383 1 96.31 49 GLN B N 1
ATOM 1565 C CA . GLN B 1 49 ? 10.211 1.258 10.766 1 96.31 49 GLN B CA 1
ATOM 1566 C C . GLN B 1 49 ? 8.961 1.646 11.547 1 96.31 49 GLN B C 1
ATOM 1568 O O . GLN B 1 49 ? 8.125 2.402 11.047 1 96.31 49 GLN B O 1
ATOM 1573 N N . HIS B 1 50 ? 8.945 1.064 12.734 1 97.44 50 HIS B N 1
ATOM 1574 C CA . HIS B 1 50 ? 7.863 1.484 13.617 1 97.44 50 HIS B CA 1
ATOM 1575 C C . HIS B 1 50 ? 8.062 2.918 14.094 1 97.44 50 HIS B C 1
ATOM 1577 O O . HIS B 1 50 ? 9.188 3.324 14.398 1 97.44 50 HIS B O 1
ATOM 1583 N N . MET B 1 51 ? 6.969 3.621 14.133 1 96.88 51 MET B N 1
ATOM 1584 C CA . MET B 1 51 ? 6.969 5.016 14.57 1 96.88 51 MET B CA 1
ATOM 1585 C C . MET B 1 51 ? 5.801 5.289 15.508 1 96.88 51 MET B C 1
ATOM 1587 O O . MET B 1 51 ? 4.719 4.727 15.344 1 96.88 51 MET B O 1
ATOM 1591 N N . SER B 1 52 ? 6.055 6.164 16.438 1 97.69 52 SER B N 1
ATOM 1592 C CA . SER B 1 52 ? 4.945 6.613 17.266 1 97.69 52 SER B CA 1
ATOM 1593 C C . SER B 1 52 ? 4.02 7.551 16.5 1 97.69 52 SER B C 1
ATOM 1595 O O . SER B 1 52 ? 4.406 8.102 15.477 1 97.69 52 SER B O 1
ATOM 1597 N N . ARG B 1 53 ? 2.838 7.688 17.031 1 98 53 ARG B N 1
ATOM 1598 C CA . ARG B 1 53 ? 1.883 8.617 16.438 1 98 53 ARG B CA 1
ATOM 1599 C C . ARG B 1 53 ? 2.453 10.031 16.391 1 98 53 ARG B C 1
ATOM 1601 O O . ARG B 1 53 ? 2.275 10.742 15.398 1 98 53 ARG B O 1
ATOM 1608 N N . ALA B 1 54 ? 3.141 10.445 17.453 1 96.5 54 ALA B N 1
ATOM 1609 C CA . ALA B 1 54 ? 3.73 11.781 17.531 1 96.5 54 ALA B CA 1
ATOM 1610 C C . ALA B 1 54 ? 4.824 11.953 16.484 1 96.5 54 ALA B C 1
ATOM 1612 O O . ALA B 1 54 ? 4.898 12.992 15.812 1 96.5 54 ALA B O 1
ATOM 1613 N N . GLU B 1 55 ? 5.668 11.016 16.344 1 96.25 55 GLU B N 1
ATOM 1614 C CA . GLU B 1 55 ? 6.719 11.055 15.336 1 96.25 55 GLU B CA 1
ATOM 1615 C C . GLU B 1 55 ? 6.121 11.102 13.93 1 96.25 55 GLU B C 1
ATOM 1617 O O . GLU B 1 55 ? 6.602 11.852 13.07 1 96.25 55 GLU B O 1
ATOM 1622 N N . TYR B 1 56 ? 5.09 10.281 13.695 1 97.5 56 TYR B N 1
ATOM 1623 C CA . TYR B 1 56 ? 4.434 10.25 12.398 1 97.5 56 TYR B CA 1
ATOM 1624 C C . TYR B 1 56 ? 3.822 11.602 12.055 1 97.5 56 TYR B C 1
ATOM 1626 O O . TYR B 1 56 ? 3.969 12.094 10.938 1 97.5 56 TYR B O 1
ATOM 1634 N N . LYS B 1 57 ? 3.189 12.164 12.992 1 96 57 LYS B N 1
ATOM 1635 C CA . LYS B 1 57 ? 2.611 13.492 12.812 1 96 57 LYS B CA 1
ATOM 1636 C C . LYS B 1 57 ? 3.672 14.492 12.367 1 96 57 LYS B C 1
ATOM 1638 O O . LYS B 1 57 ? 3.43 15.297 11.461 1 96 57 LYS B O 1
ATOM 1643 N N . LYS B 1 58 ? 4.812 14.398 12.875 1 92.12 58 LYS B N 1
ATOM 1644 C CA . LYS B 1 58 ? 5.902 15.32 12.555 1 92.12 58 LYS B CA 1
ATOM 1645 C C . LYS B 1 58 ? 6.422 15.078 11.141 1 92.12 58 LYS B C 1
ATOM 1647 O O . LYS B 1 58 ? 6.887 16.016 10.484 1 92.12 58 LYS B O 1
ATOM 1652 N N . THR B 1 59 ? 6.297 13.852 10.727 1 90.94 59 THR B N 1
ATOM 1653 C CA . THR B 1 59 ? 6.742 13.531 9.375 1 90.94 59 THR B CA 1
ATOM 1654 C C . THR B 1 59 ? 5.816 14.164 8.336 1 90.94 59 THR B C 1
ATOM 1656 O O . THR B 1 59 ? 6.242 14.453 7.219 1 90.94 59 THR B O 1
ATOM 1659 N N . LEU B 1 60 ? 4.57 14.406 8.719 1 92.12 60 LEU B N 1
ATOM 1660 C CA . LEU B 1 60 ? 3.566 14.859 7.762 1 92.12 60 LEU B CA 1
ATOM 1661 C C . LEU B 1 60 ? 3.488 16.391 7.742 1 92.12 60 LEU B C 1
ATOM 1663 O O . LEU B 1 60 ? 3 16.969 6.773 1 92.12 60 LEU B O 1
ATOM 1667 N N . TRP B 1 61 ? 3.965 17 8.758 1 88.56 61 TRP B N 1
ATOM 1668 C CA . TRP B 1 61 ? 3.895 18.453 8.875 1 88.56 61 TRP B CA 1
ATOM 1669 C C . TRP B 1 61 ? 5.25 19.047 9.266 1 88.56 61 TRP B C 1
ATOM 1671 O O . TRP B 1 61 ? 5.941 18.5 10.125 1 88.56 61 TRP B O 1
ATOM 1681 N N . ASN B 1 62 ? 5.527 20.125 8.57 1 83 62 ASN B N 1
ATOM 1682 C CA . ASN B 1 62 ? 6.711 20.906 8.922 1 83 62 ASN B CA 1
ATOM 1683 C C . ASN B 1 62 ? 6.352 22.141 9.75 1 83 62 ASN B C 1
ATOM 1685 O O . ASN B 1 62 ? 5.703 23.062 9.25 1 83 62 ASN B O 1
ATOM 1689 N N . ASP B 1 63 ? 6.891 22.203 10.898 1 80.5 63 ASP B N 1
ATOM 1690 C CA . ASP B 1 63 ? 6.543 23.25 11.852 1 80.5 63 ASP B CA 1
ATOM 1691 C C . ASP B 1 63 ? 7.012 24.609 11.359 1 80.5 63 ASP B C 1
ATOM 1693 O O . ASP B 1 63 ? 6.512 25.656 11.812 1 80.5 63 ASP B O 1
ATOM 1697 N N . GLU B 1 64 ? 7.934 24.547 10.523 1 79.19 64 GLU B N 1
ATOM 1698 C CA . GLU B 1 64 ? 8.461 25.812 10.023 1 79.19 64 GLU B CA 1
ATOM 1699 C C . GLU B 1 64 ? 7.539 26.406 8.969 1 79.19 64 GLU B C 1
ATOM 1701 O O . GLU B 1 64 ? 7.719 27.562 8.562 1 79.19 64 GLU B O 1
ATOM 1706 N N . ALA B 1 65 ? 6.57 25.609 8.617 1 81.69 65 ALA B N 1
ATOM 1707 C CA . ALA B 1 65 ? 5.664 26.109 7.582 1 81.69 65 ALA B CA 1
ATOM 1708 C C . ALA B 1 65 ? 4.547 26.953 8.188 1 81.69 65 ALA B C 1
ATOM 1710 O O . ALA B 1 65 ? 3.953 26.578 9.195 1 81.69 65 ALA B O 1
ATOM 1711 N N . HIS B 1 66 ? 4.281 28.047 7.547 1 80.44 66 HIS B N 1
ATOM 1712 C CA . HIS B 1 66 ? 3.17 28.906 7.941 1 80.44 66 HIS B CA 1
ATOM 1713 C C . HIS B 1 66 ? 1.915 28.594 7.137 1 80.44 66 HIS B C 1
ATOM 1715 O O . HIS B 1 66 ? 0.796 28.781 7.617 1 80.44 66 HIS B O 1
ATOM 1721 N N . GLU B 1 67 ? 2.223 28.234 5.949 1 81.69 67 GLU B N 1
ATOM 1722 C CA . GLU B 1 67 ? 1.147 27.891 5.023 1 81.69 67 GLU B CA 1
ATOM 1723 C C . GLU B 1 67 ? 1.554 26.75 4.102 1 81.69 67 GLU B C 1
ATOM 1725 O O . GLU B 1 67 ? 2.701 26.672 3.66 1 81.69 67 GLU B O 1
ATOM 1730 N N . THR B 1 68 ? 0.561 25.969 3.854 1 86.19 68 THR B N 1
ATOM 1731 C CA . THR B 1 68 ? 0.798 24.844 2.953 1 86.19 68 THR B CA 1
ATOM 1732 C C . THR B 1 68 ? -0.224 24.828 1.82 1 86.19 68 THR B C 1
ATOM 1734 O O . THR B 1 68 ? -1.373 25.234 2.01 1 86.19 68 THR B O 1
ATOM 1737 N N . SER B 1 69 ? 0.249 24.609 0.698 1 86.62 69 SER B N 1
ATOM 1738 C CA . SER B 1 69 ? -0.587 24.312 -0.465 1 86.62 69 SER B CA 1
ATOM 1739 C C . SER B 1 69 ? -0.087 23.094 -1.22 1 86.62 69 SER B C 1
ATOM 1741 O O . SER B 1 69 ? 1.09 22.734 -1.13 1 86.62 69 SER B O 1
ATOM 1743 N N . GLY B 1 70 ? -1.053 22.438 -1.825 1 92.12 70 GLY B N 1
ATOM 1744 C CA . GLY B 1 70 ? -0.601 21.266 -2.559 1 92.12 70 GLY B CA 1
ATOM 1745 C C . GLY B 1 70 ? -1.732 20.516 -3.225 1 92.12 70 GLY B C 1
ATOM 1746 O O . GLY B 1 70 ? -2.896 20.906 -3.125 1 92.12 70 GLY B O 1
ATOM 1747 N N . THR B 1 71 ? -1.315 19.578 -4.012 1 95.12 71 THR B N 1
ATOM 1748 C CA . THR B 1 71 ? -2.236 18.688 -4.711 1 95.12 71 THR B CA 1
ATOM 1749 C C . THR B 1 71 ? -1.914 17.234 -4.41 1 95.12 71 THR B C 1
ATOM 1751 O O . THR B 1 71 ? -0.752 16.875 -4.195 1 95.12 71 THR B O 1
ATOM 1754 N N . VAL B 1 72 ? -2.979 16.484 -4.293 1 97.69 72 VAL B N 1
ATOM 1755 C CA . VAL B 1 72 ? -2.852 15.039 -4.129 1 97.69 72 VAL B CA 1
ATOM 1756 C C . VAL B 1 72 ? -3.559 14.32 -5.277 1 97.69 72 VAL B C 1
ATOM 1758 O O . VAL B 1 72 ? -4.699 14.648 -5.613 1 97.69 72 VAL B O 1
ATOM 1761 N N . THR B 1 73 ? -2.873 13.445 -5.945 1 98.5 73 THR B N 1
ATOM 1762 C CA . THR B 1 73 ? -3.447 12.594 -6.98 1 98.5 73 THR B CA 1
ATOM 1763 C C . THR B 1 73 ? -3.457 11.133 -6.535 1 98.5 73 THR B C 1
ATOM 1765 O O . THR B 1 73 ? -2.4 10.539 -6.324 1 98.5 73 THR B O 1
ATOM 1768 N N . PHE B 1 74 ? -4.637 10.625 -6.434 1 98.69 74 PHE B N 1
ATOM 1769 C CA . PHE B 1 74 ? -4.77 9.219 -6.082 1 98.69 74 PHE B CA 1
ATOM 1770 C C . PHE B 1 74 ? -4.699 8.344 -7.324 1 98.69 74 PHE B C 1
ATOM 1772 O O . PHE B 1 74 ? -5.547 8.445 -8.219 1 98.69 74 PHE B O 1
ATOM 1779 N N . LYS B 1 75 ? -3.695 7.457 -7.387 1 98.69 75 LYS B N 1
ATOM 1780 C CA . LYS B 1 75 ? -3.457 6.598 -8.547 1 98.69 75 LYS B CA 1
ATOM 1781 C C . LYS B 1 75 ? -4.293 5.324 -8.469 1 98.69 75 LYS B C 1
ATOM 1783 O O . LYS B 1 75 ? -4.617 4.723 -9.492 1 98.69 75 LYS B O 1
ATOM 1788 N N . GLY B 1 76 ? -4.566 4.895 -7.238 1 98.62 76 GLY B N 1
ATOM 1789 C CA . GLY B 1 76 ? -5.422 3.746 -6.992 1 98.62 76 GLY B CA 1
ATOM 1790 C C . GLY B 1 76 ? -5.781 3.574 -5.527 1 98.62 76 GLY B C 1
ATOM 1791 O O . GLY B 1 76 ? -4.973 3.867 -4.645 1 98.62 76 GLY B O 1
ATOM 1792 N N . THR B 1 77 ? -7.031 3.162 -5.32 1 98.88 77 THR B N 1
ATOM 1793 C CA . THR B 1 77 ? -7.508 2.832 -3.979 1 98.88 77 THR B CA 1
ATOM 1794 C C . THR B 1 77 ? -8.305 1.533 -3.994 1 98.88 77 THR B C 1
ATOM 1796 O O . THR B 1 77 ? -9.125 1.311 -4.891 1 98.88 77 THR B O 1
ATOM 1799 N N . VAL B 1 78 ? -7.961 0.647 -3.045 1 98.88 78 VAL B N 1
ATOM 1800 C CA . VAL B 1 78 ? -8.719 -0.588 -2.877 1 98.88 78 VAL B CA 1
ATOM 1801 C C . VAL B 1 78 ? -9.203 -0.708 -1.434 1 98.88 78 VAL B C 1
ATOM 1803 O O . VAL B 1 78 ? -8.438 -0.466 -0.496 1 98.88 78 VAL B O 1
ATOM 1806 N N . ALA B 1 79 ? -10.484 -0.979 -1.283 1 98.81 79 ALA B N 1
ATOM 1807 C CA . ALA B 1 79 ? -11.086 -1.114 0.043 1 98.81 79 ALA B CA 1
ATOM 1808 C C . ALA B 1 79 ? -11.688 -2.504 0.234 1 98.81 79 ALA B C 1
ATOM 1810 O O . ALA B 1 79 ? -12.297 -3.053 -0.684 1 98.81 79 ALA B O 1
ATOM 1811 N N . VAL B 1 80 ? -11.445 -3.072 1.407 1 98.69 80 VAL B N 1
ATOM 1812 C CA . VAL B 1 80 ? -12.016 -4.344 1.826 1 98.69 80 VAL B CA 1
ATOM 1813 C C . VAL B 1 80 ? -12.828 -4.152 3.107 1 98.69 80 VAL B C 1
ATOM 1815 O O . VAL B 1 80 ? -12.312 -4.363 4.211 1 98.69 80 VAL B O 1
ATOM 1818 N N . PRO B 1 81 ? -14.094 -3.826 2.896 1 98.06 81 PRO B N 1
ATOM 1819 C CA . PRO B 1 81 ? -14.922 -3.621 4.09 1 98.06 81 PRO B CA 1
ATOM 1820 C C . PRO B 1 81 ? -15.148 -4.906 4.879 1 98.06 81 PRO B C 1
ATOM 1822 O O . PRO B 1 81 ? -15.289 -5.984 4.293 1 98.06 81 PRO B O 1
ATOM 1825 N N . LYS B 1 82 ? -15.141 -4.754 6.172 1 96.75 82 LYS B N 1
ATOM 1826 C CA . LYS B 1 82 ? -15.5 -5.879 7.031 1 96.75 82 LYS B CA 1
ATOM 1827 C C . LYS B 1 82 ? -16.953 -6.305 6.805 1 96.75 82 LYS B C 1
ATOM 1829 O O . LYS B 1 82 ? -17.266 -7.496 6.82 1 96.75 82 LYS B O 1
ATOM 1834 N N . ASN B 1 83 ? -17.766 -5.348 6.684 1 94.75 83 ASN B N 1
ATOM 1835 C CA . ASN B 1 83 ? -19.172 -5.523 6.355 1 94.75 83 ASN B CA 1
ATOM 1836 C C . ASN B 1 83 ? -19.625 -4.562 5.258 1 94.75 83 ASN B C 1
ATOM 1838 O O . ASN B 1 83 ? -1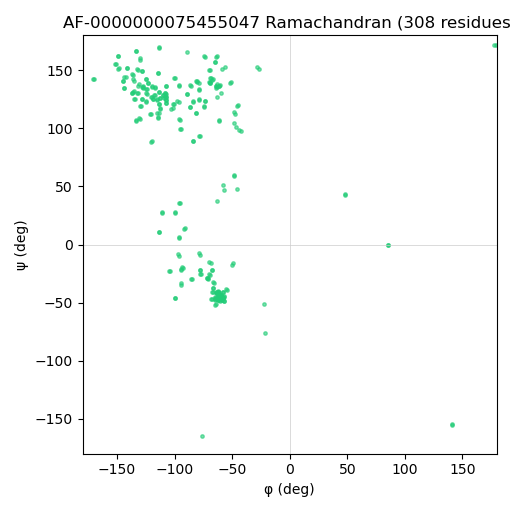9.828 -3.371 5.512 1 94.75 83 ASN B O 1
ATOM 1842 N N . SER B 1 84 ? -19.828 -5.098 4.102 1 91.88 84 SER B N 1
ATOM 1843 C CA . SER B 1 84 ? -20.109 -4.273 2.932 1 91.88 84 SER B CA 1
ATOM 1844 C C . SER B 1 84 ? -21.5 -3.639 3.031 1 91.88 84 SER B C 1
ATOM 1846 O O . SER B 1 84 ? -21.797 -2.688 2.309 1 91.88 84 SER B O 1
ATOM 1848 N N . LYS B 1 85 ? -22.359 -4.059 3.867 1 91.56 85 LYS B N 1
ATOM 1849 C CA . LYS B 1 85 ? -23.734 -3.566 3.975 1 91.56 85 LYS B CA 1
ATOM 1850 C C . LYS B 1 85 ? -23.844 -2.502 5.062 1 91.56 85 LYS B C 1
ATOM 1852 O O . LYS B 1 85 ? -24.891 -1.856 5.195 1 91.56 85 LYS B O 1
ATOM 1857 N N . ALA B 1 86 ? -22.797 -2.377 5.805 1 90.38 86 ALA B N 1
ATOM 1858 C CA . ALA B 1 86 ? -22.828 -1.395 6.887 1 90.38 86 ALA B CA 1
ATOM 1859 C C . ALA B 1 86 ? -22.859 0.027 6.332 1 90.38 86 ALA B C 1
ATOM 1861 O O . ALA B 1 86 ? -22.219 0.326 5.328 1 90.38 86 ALA B O 1
ATOM 1862 N N . ILE B 1 87 ? -23.578 0.854 6.988 1 86.88 87 ILE B N 1
ATOM 1863 C CA . ILE B 1 87 ? -23.641 2.26 6.605 1 86.88 87 ILE B CA 1
ATOM 1864 C C . ILE B 1 87 ? -22.266 2.9 6.785 1 86.88 87 ILE B C 1
ATOM 1866 O O . ILE B 1 87 ? -21.766 3.578 5.887 1 86.88 87 ILE B O 1
ATOM 1870 N N . VAL B 1 88 ? -21.766 2.68 8.008 1 92.25 88 VAL B N 1
ATOM 1871 C CA . VAL B 1 88 ? -20.375 3.08 8.25 1 92.25 88 VAL B CA 1
ATOM 1872 C C . VAL B 1 88 ? -19.453 1.883 8.055 1 92.25 88 VAL B C 1
ATOM 1874 O O . VAL B 1 88 ? -19.406 0.986 8.906 1 92.25 88 VAL B O 1
ATOM 1877 N N . GLN B 1 89 ? -18.75 1.957 6.953 1 94.69 89 GLN B N 1
ATOM 1878 C CA . GLN B 1 89 ? -17.891 0.827 6.621 1 94.69 89 GLN B CA 1
ATOM 1879 C C . GLN B 1 89 ? -16.5 0.992 7.242 1 94.69 89 GLN B C 1
ATOM 1881 O O . GLN B 1 89 ? -15.914 2.074 7.184 1 94.69 89 GLN B O 1
ATOM 1886 N N . THR B 1 90 ? -16.094 -0.044 7.902 1 97 90 THR B N 1
ATOM 1887 C CA . THR B 1 90 ? -14.727 -0.188 8.383 1 97 90 THR B CA 1
ATOM 1888 C C . THR B 1 90 ? -14.023 -1.34 7.672 1 97 90 THR B C 1
ATOM 1890 O O . THR B 1 90 ? -14.648 -2.078 6.906 1 97 90 THR B O 1
ATOM 1893 N N . GLY B 1 91 ? -12.695 -1.426 7.875 1 98.5 91 GLY B N 1
ATOM 1894 C CA . GLY B 1 91 ? -11.938 -2.482 7.219 1 98.5 91 GLY B CA 1
ATOM 1895 C C . GLY B 1 91 ? -10.578 -2.025 6.723 1 98.5 91 GLY B C 1
ATOM 1896 O O . GLY B 1 91 ? -9.969 -1.132 7.309 1 98.5 91 GLY B O 1
ATOM 1897 N N . GLU B 1 92 ? -10.102 -2.703 5.746 1 98.88 92 GLU B N 1
ATOM 1898 C CA . GLU B 1 92 ? -8.758 -2.443 5.223 1 98.88 92 GLU B CA 1
ATOM 1899 C C . GLU B 1 92 ? -8.82 -1.594 3.959 1 98.88 92 GLU B C 1
ATOM 1901 O O . GLU B 1 92 ? -9.719 -1.759 3.135 1 98.88 92 GLU B O 1
ATOM 1906 N N . VAL B 1 93 ? -7.891 -0.748 3.82 1 98.94 93 VAL B N 1
ATOM 1907 C CA . VAL B 1 93 ? -7.789 0.086 2.627 1 98.94 93 VAL B CA 1
ATOM 1908 C C . VAL B 1 93 ? -6.332 0.154 2.17 1 98.94 93 VAL B C 1
ATOM 1910 O O . VAL B 1 93 ? -5.422 0.307 2.99 1 98.94 93 VAL B O 1
ATOM 1913 N N . GLY B 1 94 ? -6.074 -0.078 0.921 1 98.94 94 GLY B N 1
ATOM 1914 C CA . GLY B 1 94 ? -4.82 0.255 0.262 1 98.94 94 GLY B CA 1
ATOM 1915 C C . GLY B 1 94 ? -4.941 1.426 -0.695 1 98.94 94 GLY B C 1
ATOM 1916 O O . GLY B 1 94 ? -5.918 1.523 -1.443 1 98.94 94 GLY B O 1
ATOM 1917 N N . VAL B 1 95 ? -3.975 2.314 -0.639 1 98.94 95 VAL B N 1
ATOM 1918 C CA . VAL B 1 95 ? -4.055 3.49 -1.498 1 98.94 95 VAL B CA 1
ATOM 1919 C C . VAL B 1 95 ? -2.656 3.871 -1.983 1 98.94 95 VAL B C 1
ATOM 1921 O O . VAL B 1 95 ? -1.686 3.781 -1.229 1 98.94 95 VAL B O 1
ATOM 1924 N N . PHE B 1 96 ? -2.523 4.16 -3.227 1 98.94 96 PHE B N 1
ATOM 1925 C CA . PHE B 1 96 ? -1.317 4.727 -3.822 1 98.94 96 PHE B CA 1
ATOM 1926 C C . PHE B 1 96 ? -1.568 6.145 -4.316 1 98.94 96 PHE B C 1
ATOM 1928 O O . PHE B 1 96 ? -2.551 6.398 -5.016 1 98.94 96 PHE B O 1
ATOM 1935 N N . PHE B 1 97 ? -0.689 7.074 -3.957 1 98.81 97 PHE B N 1
ATOM 1936 C CA . PHE B 1 97 ? -0.932 8.461 -4.355 1 98.81 97 PHE B CA 1
ATOM 1937 C C . PHE B 1 97 ? 0.382 9.195 -4.566 1 98.81 97 PHE B C 1
ATOM 1939 O O . PHE B 1 97 ? 1.441 8.727 -4.148 1 98.81 97 PHE B O 1
ATOM 1946 N N . GLU B 1 98 ? 0.287 10.25 -5.23 1 98.44 98 GLU B N 1
ATOM 1947 C CA . GLU B 1 98 ? 1.331 11.25 -5.418 1 98.44 98 GLU B CA 1
ATOM 1948 C C . GLU B 1 98 ? 0.862 12.633 -4.965 1 98.44 98 GLU B C 1
ATOM 1950 O O . GLU B 1 98 ? -0.297 13 -5.168 1 98.44 98 GLU B O 1
ATOM 1955 N N . ALA B 1 99 ? 1.742 13.336 -4.324 1 96.62 99 ALA B N 1
ATOM 1956 C CA . ALA B 1 99 ? 1.397 14.672 -3.859 1 96.62 99 ALA B CA 1
ATOM 1957 C C . ALA B 1 99 ? 2.527 15.656 -4.141 1 96.62 99 ALA B C 1
ATOM 1959 O O . ALA B 1 99 ? 3.705 15.297 -4.082 1 96.62 99 ALA B O 1
ATOM 1960 N N . SER B 1 100 ? 2.182 16.797 -4.484 1 95.38 100 SER B N 1
ATOM 1961 C CA . SER B 1 100 ? 3.074 17.938 -4.559 1 95.38 100 SER B CA 1
ATOM 1962 C C . SER B 1 100 ? 2.686 19.016 -3.541 1 95.38 100 SER B C 1
ATOM 1964 O O . SER B 1 100 ? 1.612 19.609 -3.641 1 95.38 100 SER B O 1
ATOM 1966 N N . ILE B 1 101 ? 3.553 19.203 -2.602 1 92.88 101 ILE B N 1
ATOM 1967 C CA . ILE B 1 101 ? 3.23 20.062 -1.47 1 92.88 101 ILE B CA 1
ATOM 1968 C C . ILE B 1 101 ? 4.195 21.25 -1.431 1 92.88 101 ILE B C 1
ATOM 1970 O O . ILE B 1 101 ? 5.414 21.062 -1.476 1 92.88 101 ILE B O 1
ATOM 1974 N N . HIS B 1 102 ? 3.646 22.406 -1.35 1 91 102 HIS B N 1
ATOM 1975 C CA . HIS B 1 102 ? 4.402 23.641 -1.165 1 91 102 HIS B CA 1
ATOM 1976 C C . HIS B 1 102 ? 4.203 24.203 0.237 1 91 102 HIS B C 1
ATOM 1978 O O . HIS B 1 102 ? 3.07 24.281 0.721 1 91 102 HIS B O 1
ATOM 1984 N N . ARG B 1 103 ? 5.34 24.516 0.841 1 84.81 103 ARG B N 1
ATOM 1985 C CA . ARG B 1 103 ? 5.297 25.047 2.197 1 84.81 103 ARG B CA 1
ATOM 1986 C C . ARG B 1 103 ? 5.957 26.422 2.262 1 84.81 103 ARG B C 1
ATOM 1988 O O . ARG B 1 103 ? 7.168 26.547 2.057 1 84.81 103 ARG B O 1
ATOM 1995 N N . ASN B 1 104 ? 5.148 27.422 2.512 1 84.56 104 ASN B N 1
ATOM 1996 C CA . ASN B 1 104 ? 5.672 28.766 2.686 1 84.56 104 ASN B CA 1
ATOM 1997 C C . ASN B 1 104 ? 6.23 28.984 4.09 1 84.56 104 ASN B C 1
ATOM 1999 O O . ASN B 1 104 ? 5.633 28.531 5.07 1 84.56 104 ASN B O 1
ATOM 2003 N N . PRO B 1 105 ? 7.219 29.609 4.234 1 84.06 105 PRO B N 1
ATOM 2004 C CA . PRO B 1 105 ? 8.039 30.359 3.275 1 84.06 105 PRO B CA 1
ATOM 2005 C C . PRO B 1 105 ? 9.164 29.516 2.682 1 84.06 105 PRO B C 1
ATOM 2007 O O . PRO B 1 105 ? 10.078 30.062 2.051 1 84.06 105 PRO B O 1
ATOM 2010 N N . LEU B 1 106 ? 8.984 28.219 2.932 1 78.5 106 LEU B N 1
ATOM 2011 C CA . LEU B 1 106 ? 10.039 27.359 2.391 1 78.5 106 LEU B CA 1
ATOM 2012 C C . LEU B 1 106 ? 10.055 27.422 0.866 1 78.5 106 LEU B C 1
ATOM 2014 O O . LEU B 1 106 ? 9 27.5 0.234 1 78.5 106 LEU B O 1
ATOM 2018 N N . LEU B 1 107 ? 11.211 27.516 0.244 1 79.75 107 LEU B N 1
ATOM 2019 C CA . LEU B 1 107 ? 11.352 27.734 -1.192 1 79.75 107 LEU B CA 1
ATOM 2020 C C . LEU B 1 107 ? 11.555 26.406 -1.916 1 79.75 107 LEU B C 1
ATOM 2022 O O . LEU B 1 107 ? 12.406 26.281 -2.797 1 79.75 107 LEU B O 1
ATOM 2026 N N . PHE B 1 108 ? 10.898 25.438 -1.402 1 81.19 108 PHE B N 1
ATOM 2027 C CA . PHE B 1 108 ? 10.945 24.172 -2.127 1 81.19 108 PHE B CA 1
ATOM 2028 C C . PHE B 1 108 ? 9.594 23.469 -2.09 1 81.19 108 PHE B C 1
ATOM 2030 O O . PHE B 1 108 ? 8.758 23.766 -1.232 1 81.19 108 PHE B O 1
ATOM 2037 N N . ASN B 1 109 ? 9.367 22.688 -3.139 1 88.44 109 ASN B N 1
ATOM 2038 C CA . ASN B 1 109 ? 8.227 21.766 -3.199 1 88.44 109 ASN B CA 1
ATOM 2039 C C . ASN B 1 109 ? 8.617 20.359 -2.787 1 88.44 109 ASN B C 1
ATOM 2041 O O . ASN B 1 109 ? 9.695 19.875 -3.143 1 88.44 109 ASN B O 1
ATOM 2045 N N . ASN B 1 110 ? 7.727 19.844 -2.012 1 90.56 110 ASN B N 1
ATOM 2046 C CA . ASN B 1 110 ? 7.895 18.422 -1.705 1 90.56 110 ASN B CA 1
ATOM 2047 C C . ASN B 1 110 ? 7.043 17.547 -2.623 1 90.56 110 ASN B C 1
ATOM 2049 O O . ASN B 1 110 ? 5.832 17.734 -2.719 1 90.56 110 ASN B O 1
ATOM 2053 N N . ASN B 1 111 ? 7.703 16.672 -3.297 1 95.25 111 ASN B N 1
ATOM 2054 C CA . ASN B 1 111 ? 7 15.656 -4.086 1 95.25 111 ASN B CA 1
ATOM 2055 C C . ASN B 1 111 ? 6.98 14.305 -3.377 1 95.25 111 ASN B C 1
ATOM 2057 O O . ASN B 1 111 ? 8.031 13.688 -3.184 1 95.25 111 ASN B O 1
ATOM 2061 N N . ILE B 1 112 ? 5.793 13.898 -3.088 1 96.56 112 ILE B N 1
ATOM 2062 C CA . ILE B 1 112 ? 5.598 12.672 -2.318 1 96.56 112 ILE B CA 1
ATOM 2063 C C . ILE B 1 112 ? 5.02 11.586 -3.217 1 96.56 112 ILE B C 1
ATOM 2065 O O . ILE B 1 112 ? 4.086 11.836 -3.984 1 96.56 112 ILE B O 1
ATOM 2069 N N . THR B 1 113 ? 5.617 10.453 -3.285 1 98.5 113 THR B N 1
ATOM 2070 C CA . THR B 1 113 ? 5.043 9.219 -3.807 1 98.5 113 THR B CA 1
ATOM 2071 C C . THR B 1 113 ? 4.863 8.195 -2.693 1 98.5 113 THR B C 1
ATOM 2073 O O . THR B 1 113 ? 5.809 7.895 -1.96 1 98.5 113 THR B O 1
ATOM 2076 N N . ALA B 1 114 ? 3.609 7.688 -2.574 1 98.75 114 ALA B N 1
ATOM 2077 C CA . ALA B 1 114 ? 3.377 6.883 -1.376 1 98.75 114 ALA B CA 1
ATOM 2078 C C . ALA B 1 114 ? 2.418 5.73 -1.665 1 98.75 114 ALA B C 1
ATOM 2080 O O . ALA B 1 114 ? 1.492 5.871 -2.467 1 98.75 114 ALA B O 1
ATOM 2081 N N . SER B 1 115 ? 2.705 4.609 -1.087 1 98.94 115 SER B N 1
ATOM 2082 C CA . SER B 1 115 ? 1.798 3.48 -0.901 1 98.94 115 SER B CA 1
ATOM 2083 C C . SER B 1 115 ? 1.419 3.311 0.566 1 98.94 115 SER B C 1
ATOM 2085 O O . SER B 1 115 ? 2.291 3.254 1.435 1 98.94 115 SER B O 1
ATOM 2087 N N . MET B 1 116 ? 0.123 3.217 0.837 1 98.88 116 MET B N 1
ATOM 2088 C CA . MET B 1 116 ? -0.33 3.127 2.223 1 98.88 116 MET B CA 1
ATOM 2089 C C . MET B 1 116 ? -1.39 2.041 2.381 1 98.88 116 MET B C 1
ATOM 2091 O O . MET B 1 116 ? -2.357 1.997 1.618 1 98.88 116 MET B O 1
ATOM 2095 N N . ASN B 1 117 ? -1.145 1.115 3.289 1 98.94 117 ASN B N 1
ATOM 2096 C CA . ASN B 1 117 ? -2.145 0.15 3.736 1 98.94 117 ASN B CA 1
ATOM 2097 C C . ASN B 1 117 ? -2.633 0.461 5.148 1 98.94 117 ASN B C 1
ATOM 2099 O O . ASN B 1 117 ? -1.828 0.627 6.066 1 98.94 117 ASN B O 1
ATOM 2103 N N . LEU B 1 118 ? -3.959 0.509 5.281 1 98.75 118 LEU B N 1
ATOM 2104 C CA . LEU B 1 118 ? -4.555 0.954 6.539 1 98.75 118 LEU B CA 1
ATOM 2105 C C . LEU B 1 118 ? -5.586 -0.05 7.035 1 98.75 118 LEU B C 1
ATOM 2107 O O . LEU B 1 118 ? -6.191 -0.773 6.242 1 98.75 118 LEU B O 1
ATOM 2111 N N . VAL B 1 119 ? -5.691 -0.086 8.359 1 98.69 119 VAL B N 1
ATOM 2112 C CA . VAL B 1 119 ? -6.883 -0.632 9 1 98.69 119 VAL B CA 1
ATOM 2113 C C . VAL B 1 119 ? -7.711 0.501 9.602 1 98.69 119 VAL B C 1
ATOM 2115 O O . VAL B 1 119 ? -7.203 1.291 10.406 1 98.69 119 VAL B O 1
ATOM 2118 N N . VAL B 1 120 ? -8.938 0.624 9.195 1 98.31 120 VAL B N 1
ATOM 2119 C CA . VAL B 1 120 ? -9.852 1.654 9.672 1 98.31 120 VAL B CA 1
ATOM 2120 C C . VAL B 1 120 ? -10.906 1.028 10.594 1 98.31 120 VAL B C 1
ATOM 2122 O O . VAL B 1 120 ? -11.57 0.061 10.211 1 98.31 120 VAL B O 1
ATOM 2125 N N . GLU B 1 121 ? -11.047 1.572 11.773 1 97 121 GLU B N 1
ATOM 2126 C CA . GLU B 1 121 ? -12.008 1.091 12.766 1 97 121 GLU B CA 1
ATOM 2127 C C . GLU B 1 121 ? -12.852 2.236 13.32 1 97 121 GLU B C 1
ATOM 2129 O O . GLU B 1 121 ? -12.484 3.404 13.18 1 97 121 GLU B O 1
ATOM 2134 N N . GLN B 1 122 ? -13.969 1.795 13.836 1 92.44 122 GLN B N 1
ATOM 2135 C CA . GLN B 1 122 ? -14.758 2.746 14.609 1 92.44 122 GLN B CA 1
ATOM 2136 C C . GLN B 1 122 ? -14.219 2.887 16.031 1 92.44 122 GLN B C 1
ATOM 2138 O O . GLN B 1 122 ? -14.133 1.902 16.766 1 92.44 122 GLN B O 1
ATOM 2143 N N . VAL B 1 123 ? -13.719 3.992 16.359 1 85.56 123 VAL B N 1
ATOM 2144 C CA . VAL B 1 123 ? -13.172 4.211 17.688 1 85.56 123 VAL B CA 1
ATOM 2145 C C . VAL B 1 123 ? -14.234 4.836 18.594 1 85.56 123 VAL B C 1
ATOM 2147 O O . VAL B 1 123 ? -14.914 5.789 18.188 1 85.56 123 VAL B O 1
ATOM 2150 N N . LYS B 1 124 ? -14.828 3.883 19.406 1 68.56 124 LYS B N 1
ATOM 2151 C CA . LYS B 1 124 ? -15.906 4.258 20.312 1 68.56 124 LYS B CA 1
ATOM 2152 C C . LYS B 1 124 ? -15.555 5.516 21.094 1 68.56 124 LYS B C 1
ATOM 2154 O O . LYS B 1 124 ? -14.438 5.637 21.609 1 68.56 124 LYS B O 1
ATOM 2159 N N . SER B 1 125 ? -16.078 6.586 20.672 1 57.31 125 SER B N 1
ATOM 2160 C CA . SER B 1 125 ? -16.016 7.645 21.672 1 57.31 125 SER B CA 1
ATOM 2161 C C . SER B 1 125 ? -16.75 7.25 22.953 1 57.31 125 SER B C 1
ATOM 2163 O O . SER B 1 125 ? -17.641 6.402 22.922 1 57.31 125 SER B O 1
ATOM 2165 N N . LYS B 1 126 ? -16.078 7.43 24 1 52.03 126 LYS B N 1
ATOM 2166 C CA . LYS B 1 126 ? -16.672 7.078 25.281 1 52.03 126 LYS B CA 1
ATOM 2167 C C . LYS B 1 126 ? -18.203 7.027 25.188 1 52.03 126 LYS B C 1
ATOM 2169 O O . LYS B 1 126 ? -18.828 6.137 25.75 1 52.03 126 LYS B O 1
ATOM 2174 N N . HIS B 1 127 ? -18.875 8.141 25.156 1 52.38 127 HIS B N 1
ATOM 2175 C CA . HIS B 1 127 ? -20.281 8.266 25.547 1 52.38 127 HIS B CA 1
ATOM 2176 C C . HIS B 1 127 ? -21.203 7.719 24.469 1 52.38 127 HIS B C 1
ATOM 2178 O O . HIS B 1 127 ? -20.766 7.449 23.344 1 52.38 127 HIS B O 1
ATOM 2184 N N . ASP B 1 128 ? -22.625 7.965 24.391 1 54.16 128 ASP B N 1
ATOM 2185 C CA . ASP B 1 128 ? -23.969 7.742 23.859 1 54.16 128 ASP B CA 1
ATOM 2186 C C . ASP B 1 128 ? -24.031 8.109 22.375 1 54.16 128 ASP B C 1
ATOM 2188 O O . ASP B 1 128 ? -24.859 8.93 21.984 1 54.16 128 ASP B O 1
ATOM 2192 N N . GLU B 1 129 ? -22.891 7.77 21.672 1 58.09 129 GLU B N 1
ATOM 2193 C CA . GLU B 1 129 ? -23.109 8.359 20.344 1 58.09 129 GLU B CA 1
ATOM 2194 C C . GLU B 1 129 ? -24.016 7.477 19.5 1 58.09 129 GLU B C 1
ATOM 2196 O O . GLU B 1 129 ? -24 6.25 19.625 1 58.09 129 GLU B O 1
ATOM 2201 N N . PRO B 1 130 ? -24.844 8.188 18.828 1 59.28 130 PRO B N 1
ATOM 2202 C CA . PRO B 1 130 ? -25.766 7.465 17.938 1 59.28 130 PRO B CA 1
ATOM 2203 C C . PRO B 1 130 ? -25.031 6.629 16.891 1 59.28 130 PRO B C 1
ATOM 2205 O O . PRO B 1 130 ? -23.844 6.863 16.625 1 59.28 130 PRO B O 1
ATOM 2208 N N . SER B 1 131 ? -25.594 5.59 16.469 1 56.25 131 SER B N 1
ATOM 2209 C CA . SER B 1 131 ? -25.109 4.637 15.461 1 56.25 131 SER B CA 1
ATOM 2210 C C . SER B 1 131 ? -24.641 5.352 14.203 1 56.25 131 SER B C 1
ATOM 2212 O O . SER B 1 131 ? -23.906 4.773 13.391 1 56.25 131 SER B O 1
ATOM 2214 N N . GLU B 1 132 ? -25.078 6.652 14.117 1 62.75 132 GLU B N 1
ATOM 2215 C CA . GLU B 1 132 ? -24.781 7.367 12.875 1 62.75 132 GLU B CA 1
ATOM 2216 C C . GLU B 1 132 ? -23.516 8.219 13.016 1 62.75 132 GLU B C 1
ATOM 2218 O O . GLU B 1 132 ? -23.125 8.914 12.078 1 62.75 132 GLU B O 1
ATOM 2223 N N . PHE B 1 133 ? -22.953 8.008 14.125 1 76 133 PHE B N 1
ATOM 2224 C CA . PHE B 1 133 ? -21.734 8.781 14.328 1 76 133 PHE B CA 1
ATOM 2225 C C . PHE B 1 133 ? -20.562 8.156 13.578 1 76 133 PHE B C 1
ATOM 2227 O O . PHE B 1 133 ? -20.344 6.941 13.656 1 76 133 PHE B O 1
ATOM 2234 N N . ASP B 1 134 ? -19.891 8.992 12.703 1 87.69 134 ASP B N 1
ATOM 2235 C CA . ASP B 1 134 ? -18.688 8.531 12 1 87.69 134 ASP B CA 1
ATOM 2236 C C . ASP B 1 134 ? -17.453 8.703 12.859 1 87.69 134 ASP B C 1
ATOM 2238 O O . ASP B 1 134 ? -16.844 9.773 12.883 1 87.69 134 ASP B O 1
ATOM 2242 N N . GLY B 1 135 ? -17.156 7.695 13.625 1 91.81 135 GLY B N 1
ATOM 2243 C CA . GLY B 1 135 ? -15.992 7.684 14.492 1 91.81 135 GLY B CA 1
ATOM 2244 C C . GLY B 1 135 ? -14.828 6.914 13.906 1 91.81 135 GLY B C 1
ATOM 2245 O O . GLY B 1 135 ? -13.992 6.391 14.648 1 91.81 135 GLY B O 1
ATOM 2246 N N . ARG B 1 136 ? -14.797 6.879 12.586 1 96.44 136 ARG B N 1
ATOM 2247 C CA . ARG B 1 136 ? -13.742 6.109 11.938 1 96.44 136 ARG B CA 1
ATOM 2248 C C . ARG B 1 136 ? -12.383 6.773 12.133 1 96.44 136 ARG B C 1
ATOM 2250 O O . ARG B 1 136 ? -12.266 7.996 12.023 1 96.44 136 ARG B O 1
ATOM 2257 N N . GLN B 1 137 ? -11.43 5.891 12.391 1 97.94 137 GLN B N 1
ATOM 2258 C CA . GLN B 1 137 ? -10.031 6.305 12.414 1 97.94 137 GLN B CA 1
ATOM 2259 C C . GLN B 1 137 ? -9.117 5.168 11.961 1 97.94 137 GLN B C 1
ATOM 2261 O O . GLN B 1 137 ? -9.469 3.994 12.086 1 97.94 137 GLN B O 1
ATOM 2266 N N . ALA B 1 138 ? -8.023 5.539 11.414 1 98.5 138 ALA B N 1
ATOM 2267 C CA . ALA B 1 138 ? -7 4.543 11.086 1 98.5 138 ALA B CA 1
ATOM 2268 C C . ALA B 1 138 ? -6.297 4.047 12.344 1 98.5 138 ALA B C 1
ATOM 2270 O O . ALA B 1 138 ? -5.699 4.836 13.078 1 98.5 138 ALA B O 1
ATOM 2271 N N . THR B 1 139 ? -6.352 2.738 12.523 1 98.19 139 THR B N 1
ATOM 2272 C CA . THR B 1 139 ? -5.758 2.164 13.727 1 98.19 139 THR B CA 1
ATOM 2273 C C . THR B 1 139 ? -4.422 1.5 13.398 1 98.19 139 THR B C 1
ATOM 2275 O O . THR B 1 139 ? -3.619 1.236 14.305 1 98.19 139 THR B O 1
ATOM 2278 N N . ASN B 1 140 ? -4.184 1.119 12.211 1 98.5 140 ASN B N 1
ATOM 2279 C CA . ASN B 1 140 ? -2.92 0.606 11.695 1 98.5 140 ASN B CA 1
ATOM 2280 C C . ASN B 1 140 ? -2.539 1.282 10.383 1 98.5 140 ASN B C 1
ATOM 2282 O O . ASN B 1 140 ? -3.381 1.455 9.5 1 98.5 140 ASN B O 1
ATOM 2286 N N . ILE B 1 141 ? -1.36 1.729 10.312 1 98.69 141 ILE B N 1
ATOM 2287 C CA . ILE B 1 141 ? -0.846 2.371 9.109 1 98.69 141 ILE B CA 1
ATOM 2288 C C . ILE B 1 141 ? 0.493 1.749 8.719 1 98.69 141 ILE B C 1
ATOM 2290 O O . ILE B 1 141 ? 1.418 1.696 9.531 1 98.69 141 ILE B O 1
ATOM 2294 N N . ASN B 1 142 ? 0.58 1.178 7.559 1 98.81 142 ASN B N 1
ATOM 2295 C CA . ASN B 1 142 ? 1.814 0.741 6.914 1 98.81 142 ASN B CA 1
ATOM 2296 C C . ASN B 1 142 ? 2.092 1.532 5.641 1 98.81 142 ASN B C 1
ATOM 2298 O O . ASN B 1 142 ? 1.381 1.385 4.645 1 98.81 142 ASN B O 1
ATOM 2302 N N . GLN B 1 143 ? 3.076 2.367 5.703 1 98.75 143 GLN B N 1
ATOM 2303 C CA . GLN B 1 143 ? 3.312 3.287 4.594 1 98.75 143 GLN B CA 1
ATOM 2304 C C . GLN B 1 143 ? 4.734 3.15 4.059 1 98.75 143 GLN B C 1
ATOM 2306 O O . GLN B 1 143 ? 5.684 3.008 4.832 1 98.75 143 GLN B O 1
ATOM 2311 N N . VAL B 1 144 ? 4.863 3.082 2.789 1 98.88 144 VAL B N 1
ATOM 2312 C CA . VAL B 1 144 ? 6.121 3.242 2.061 1 98.88 144 VAL B CA 1
ATOM 2313 C C . VAL B 1 144 ? 6.074 4.516 1.224 1 98.88 144 VAL B C 1
ATOM 2315 O O . VAL B 1 144 ? 5.145 4.719 0.438 1 98.88 144 VAL B O 1
ATOM 2318 N N . PHE B 1 145 ? 7.02 5.457 1.473 1 98.31 145 PHE B N 1
ATOM 2319 C CA . PHE B 1 145 ? 6.926 6.684 0.688 1 98.31 145 PHE B CA 1
ATOM 2320 C C . PHE B 1 145 ? 8.297 7.312 0.504 1 98.31 145 PHE B C 1
ATOM 2322 O O . PHE B 1 145 ? 9.242 6.996 1.236 1 98.31 145 PHE B O 1
ATOM 2329 N N . THR B 1 146 ? 8.422 8.07 -0.528 1 97.75 146 THR B N 1
ATOM 2330 C CA . THR B 1 146 ? 9.547 8.977 -0.744 1 97.75 146 THR B CA 1
ATOM 2331 C C . THR B 1 146 ? 9.078 10.43 -0.721 1 97.75 146 THR B C 1
ATOM 2333 O O . THR B 1 146 ? 7.918 10.719 -1.031 1 97.75 146 THR B O 1
ATOM 2336 N N . ASP B 1 147 ? 9.875 11.242 -0.287 1 94.38 147 ASP B N 1
ATOM 2337 C CA . ASP B 1 147 ? 9.695 12.695 -0.26 1 94.38 147 ASP B CA 1
ATOM 2338 C C . ASP B 1 147 ? 10.922 13.406 -0.835 1 94.38 147 ASP B C 1
ATOM 2340 O O . ASP B 1 147 ? 11.969 13.469 -0.188 1 94.38 147 ASP B O 1
ATOM 2344 N N . VAL B 1 148 ? 10.695 13.945 -1.984 1 92.75 148 VAL B N 1
ATOM 2345 C CA . VAL B 1 148 ? 11.82 14.57 -2.676 1 92.75 148 VAL B CA 1
ATOM 2346 C C . VAL B 1 148 ? 11.578 16.078 -2.793 1 92.75 148 VAL B C 1
ATOM 2348 O O . VAL B 1 148 ? 10.555 16.516 -3.334 1 92.75 148 VAL B O 1
ATOM 2351 N N . ALA B 1 149 ? 12.516 16.812 -2.303 1 89.56 149 ALA B N 1
ATOM 2352 C CA . ALA B 1 149 ? 12.445 18.266 -2.439 1 89.56 149 ALA B CA 1
ATOM 2353 C C . ALA B 1 149 ? 12.875 18.719 -3.836 1 89.56 149 ALA B C 1
ATOM 2355 O O . ALA B 1 149 ? 13.812 18.156 -4.41 1 89.56 149 ALA B O 1
ATOM 2356 N N . SER B 1 150 ? 12.055 19.578 -4.363 1 88.19 150 SER B N 1
ATOM 2357 C CA . SER B 1 150 ? 12.438 20.203 -5.625 1 88.19 150 SER B CA 1
ATOM 2358 C C . SER B 1 150 ? 12.359 21.719 -5.543 1 88.19 150 SER B C 1
ATOM 2360 O O . SER B 1 150 ? 11.445 22.266 -4.914 1 88.19 150 SER B O 1
ATOM 2362 N N . ASN B 1 151 ? 13.492 22.438 -6.105 1 78.25 151 ASN B N 1
ATOM 2363 C CA . ASN B 1 151 ? 13.523 23.891 -6.055 1 78.25 151 ASN B CA 1
ATOM 2364 C C . ASN B 1 151 ? 12.398 24.516 -6.879 1 78.25 151 ASN B C 1
ATOM 2366 O O . ASN B 1 151 ? 12.023 23.969 -7.922 1 78.25 151 ASN B O 1
ATOM 2370 N N . VAL B 1 152 ? 11.773 25.531 -6.281 1 70.88 152 VAL B N 1
ATOM 2371 C CA . VAL B 1 152 ? 10.773 26.281 -7.023 1 70.88 152 VAL B CA 1
ATOM 2372 C C . VAL B 1 152 ? 11.453 27.266 -7.961 1 70.88 152 VAL B C 1
ATOM 2374 O O . VAL B 1 152 ? 12.406 27.953 -7.566 1 70.88 152 VAL B O 1
ATOM 2377 N N . SER B 1 153 ? 11.695 26.953 -9.164 1 57.59 153 SER B N 1
ATOM 2378 C CA . SER B 1 153 ? 12.32 27.922 -10.07 1 57.59 153 SER B CA 1
ATOM 2379 C C . SER B 1 153 ? 11.617 29.266 -10.008 1 57.59 153 SER B C 1
ATOM 2381 O O . SER B 1 153 ? 10.391 29.344 -9.984 1 57.59 153 SER B O 1
ATOM 2383 N N . ASP B 1 154 ? 12.336 30.25 -9.508 1 49.44 154 ASP B N 1
ATOM 2384 C CA . ASP B 1 154 ? 11.953 31.656 -9.617 1 49.44 154 ASP B CA 1
ATOM 2385 C C . ASP B 1 154 ? 11.57 32.031 -11.055 1 49.44 154 ASP B C 1
ATOM 2387 O O . ASP B 1 154 ? 12.406 31.969 -11.953 1 49.44 154 ASP B O 1
ATOM 2391 N N . SER B 1 155 ? 10.672 31.469 -11.625 1 41.59 155 SER B N 1
ATOM 2392 C CA . SER B 1 155 ? 10.422 32.219 -12.844 1 41.59 155 SER B CA 1
ATOM 2393 C C . SER B 1 155 ? 10.102 33.688 -12.539 1 41.59 155 SER B C 1
ATOM 2395 O O . SER B 1 155 ? 8.945 34.094 -12.602 1 41.59 155 SER B O 1
ATOM 2397 N N . HIS B 1 156 ? 10.812 34.375 -11.719 1 35.66 156 HIS B N 1
ATOM 2398 C CA . HIS B 1 156 ? 10.711 35.781 -12.062 1 35.66 156 HIS B CA 1
ATOM 2399 C C . HIS B 1 156 ? 11.492 36.094 -13.344 1 35.66 156 HIS B C 1
ATOM 2401 O O . HIS B 1 156 ? 12.555 35.5 -13.586 1 35.66 156 HIS B O 1
#

Solvent-accessible surface area (backbone atoms only — not comparable to full-atom values): 16714 Å² total; per-residue (Å²): 132,72,84,65,84,82,71,55,53,51,55,57,42,52,54,50,41,51,46,44,36,70,37,26,45,35,68,70,51,24,52,54,34,42,59,53,36,43,37,93,81,31,48,35,30,50,62,86,34,79,44,52,60,71,59,48,53,50,74,73,46,60,85,82,42,66,34,35,43,54,49,75,46,77,66,44,74,40,58,45,54,76,43,83,83,44,76,79,42,35,30,28,35,9,37,27,35,37,30,45,33,36,32,35,81,53,75,38,30,37,39,34,39,35,23,38,42,34,34,34,38,72,51,79,60,93,61,93,65,59,91,81,57,85,42,52,20,30,43,32,39,42,32,28,62,51,75,45,78,39,76,59,74,74,80,118,133,75,83,65,86,80,71,54,55,53,56,55,43,52,52,51,42,51,46,43,36,70,38,26,44,37,69,69,50,25,51,54,34,40,60,53,38,44,39,92,81,31,48,36,31,48,61,88,34,80,42,52,60,69,58,49,52,50,74,72,46,62,85,82,43,67,34,35,43,54,50,74,47,75,65,44,74,38,61,44,53,76,44,83,82,45,75,78,42,34,31,26,34,10,37,28,36,37,31,44,34,36,30,36,83,54,72,38,30,36,40,32,39,37,24,37,41,35,34,34,38,72,51,78,60,89,69,92,64,58,91,80,59,86,40,52,22,31,43,32,39,43,33,28,62,50,77,45,78,39,76,59,75,73,80,118

pLDDT: mean 89.12, std 14.88, range [33.78, 98.94]

Foldseek 3Di:
DPDPDQADDPQVVLVVLVFQLQAPFAPVSNVVSLPLAADQQAFEAEPRDTDHSVRVSCVRDPPVFGTKHKDKAWPDKDFDFPDPPQSHTWAKMKTWMWMWMDGPPDQKIKIKTKIKIFGKDQDDDPDPDDSPDRRIYTRYIYMYMDIDIDGDPPPD/DPDPDQADDPQVVLVVLVFQLQAPFAPVSNVVSLPLAADQQAFEAEPRDTDHSVRVSCVRDDPVFGTKGKDKAWPDKDFDFPDPPQSHTWAKMKTWMWMWMDGPPDQKIKIKTKIKIFGKDQDDDPDDDDPPDRRIYTRYIYMYMDIDIDGDPPPD

Nearest PDB structures (foldseek):
  6mrk-assembly1_A  TM=5.489E-01  e=1.378E-02  Drosophila melanogaster
  5adx-assembly1_L  TM=2.644E-01  e=5.817E-01  Sus scrofa
  6mrk-assembly1_A  TM=5.486E-01  e=1.114E-02  Drosophila melanogaster
  7c8z-assembly2_H  TM=4.643E-01  e=3.223E-02  Ralstonia sp.
  5adx-assembly1_L  TM=2.651E-01  e=3.222E-01  Sus scrofa